Protein AF-A0A934Q6A9-F1 (afdb_monomer_lite)

Organism: NCBI:txid2796471

pLDDT: mean 79.75, std 22.01, range [25.64, 98.19]

Radius of gyration: 25.79 Å; chains: 1; bounding box: 84×80×48 Å

Structure (mmCIF, N/CA/C/O backbone):
data_AF-A0A934Q6A9-F1
#
_entry.id   AF-A0A934Q6A9-F1
#
loop_
_atom_site.group_PDB
_atom_site.id
_atom_site.type_symbol
_atom_site.label_atom_id
_atom_site.label_alt_id
_atom_site.label_comp_id
_atom_site.label_asym_id
_atom_site.label_entity_id
_atom_site.label_seq_id
_atom_site.pdbx_PDB_ins_code
_atom_site.Cartn_x
_atom_site.Cartn_y
_atom_site.Cartn_z
_atom_site.occupancy
_atom_site.B_iso_or_equiv
_atom_site.auth_seq_id
_atom_site.auth_comp_id
_atom_site.auth_asym_id
_atom_site.auth_atom_id
_atom_site.pdbx_PDB_model_num
ATOM 1 N N . MET A 1 1 ? -37.161 26.170 24.184 1.00 37.59 1 MET A N 1
ATOM 2 C CA . MET A 1 1 ? -36.569 24.822 24.301 1.00 37.59 1 MET A CA 1
ATOM 3 C C . MET A 1 1 ? -36.567 24.241 22.907 1.00 37.59 1 MET A C 1
ATOM 5 O O . MET A 1 1 ? -37.641 23.958 22.398 1.00 37.59 1 MET A O 1
ATOM 9 N N . SER A 1 2 ? -35.406 24.200 22.257 1.00 25.64 2 SER A N 1
ATOM 10 C CA . SER A 1 2 ? -35.278 23.612 20.924 1.00 25.64 2 SER A CA 1
ATOM 11 C C . SER A 1 2 ? -34.986 22.130 21.094 1.00 25.64 2 SER A C 1
ATOM 13 O O . SER A 1 2 ? -33.969 21.764 21.678 1.00 25.64 2 SER A O 1
ATOM 15 N N . THR A 1 3 ? -35.918 21.301 20.639 1.00 29.59 3 THR A N 1
ATOM 16 C CA . THR A 1 3 ? -35.733 19.861 20.491 1.00 29.59 3 THR A CA 1
ATOM 17 C C . THR A 1 3 ? -34.856 19.647 19.265 1.00 29.59 3 THR A C 1
ATOM 19 O O . THR A 1 3 ? -35.227 20.055 18.168 1.00 29.59 3 THR A O 1
ATOM 22 N N . VAL A 1 4 ? -33.673 19.071 19.462 1.00 27.00 4 VAL A N 1
ATOM 23 C CA . VAL A 1 4 ? -32.839 18.567 18.370 1.00 27.00 4 VAL A CA 1
ATOM 24 C C . VAL A 1 4 ? -33.341 17.159 18.075 1.00 27.00 4 VAL A C 1
ATOM 26 O O . VAL A 1 4 ? -33.170 16.263 18.898 1.00 27.00 4 VAL A O 1
ATOM 29 N N . GLU A 1 5 ? -34.031 16.986 16.950 1.00 29.81 5 GLU A N 1
ATOM 30 C CA . GLU A 1 5 ? -34.322 15.655 16.421 1.00 29.81 5 GLU A CA 1
ATOM 31 C C . GLU A 1 5 ? -33.008 15.038 15.916 1.00 29.81 5 GLU A C 1
ATOM 33 O O . GLU A 1 5 ? -32.283 15.697 15.163 1.00 29.81 5 GLU A O 1
ATOM 38 N N . PRO A 1 6 ? -32.655 13.810 16.334 1.00 39.94 6 PRO A N 1
ATOM 39 C CA . PRO A 1 6 ? -31.531 13.099 15.748 1.00 39.94 6 PRO A CA 1
ATOM 40 C C . PRO A 1 6 ? -31.883 12.805 14.289 1.00 39.94 6 PRO A C 1
ATOM 42 O O . PRO A 1 6 ? -32.792 12.028 14.003 1.00 39.94 6 PRO A O 1
ATOM 45 N N . LEU A 1 7 ? -31.182 13.458 13.362 1.00 40.94 7 LEU A N 1
ATOM 46 C CA . LEU A 1 7 ? -31.158 13.023 11.971 1.00 40.94 7 LEU A CA 1
ATOM 47 C C . LEU A 1 7 ? -30.711 11.559 11.982 1.00 40.94 7 LEU A C 1
ATOM 49 O O . LEU A 1 7 ? -29.704 11.242 12.615 1.00 40.94 7 LEU A O 1
ATOM 53 N N . GLY A 1 8 ? -31.493 10.677 11.362 1.00 42.59 8 GLY A N 1
ATOM 54 C CA . GLY A 1 8 ? -31.176 9.258 11.246 1.00 42.59 8 GLY A CA 1
ATOM 55 C C . GLY A 1 8 ? -29.847 9.072 10.521 1.00 42.59 8 GLY A C 1
ATOM 56 O O . GLY A 1 8 ? -29.811 9.015 9.299 1.00 42.59 8 GLY A O 1
ATOM 57 N N . LEU A 1 9 ? -28.758 9.004 11.285 1.00 56.41 9 LEU A N 1
ATOM 58 C CA . LEU A 1 9 ? -27.412 8.641 10.845 1.00 56.41 9 LEU A CA 1
ATOM 59 C C . LEU A 1 9 ? -27.278 7.108 10.789 1.00 56.41 9 LEU A C 1
ATOM 61 O O . LEU A 1 9 ? -26.295 6.553 11.271 1.00 56.41 9 LEU A O 1
ATOM 65 N N . ASP A 1 10 ? -28.293 6.418 10.261 1.00 57.25 10 ASP A N 1
ATOM 66 C CA . ASP A 1 10 ? -28.188 4.984 9.951 1.00 57.25 10 ASP A CA 1
ATOM 67 C C . ASP A 1 10 ? -27.348 4.754 8.678 1.00 57.25 10 ASP A C 1
ATOM 69 O O . ASP A 1 10 ? -26.895 3.642 8.416 1.00 57.25 10 ASP A O 1
ATOM 73 N N . GLU A 1 11 ? -27.089 5.813 7.906 1.00 62.66 11 GLU A N 1
ATOM 74 C CA . GLU A 1 11 ? -26.143 5.813 6.793 1.00 62.66 11 GLU A CA 1
ATOM 75 C C . GLU A 1 11 ? -24.771 6.252 7.327 1.00 62.66 11 GLU A C 1
ATOM 77 O O . GLU A 1 11 ? -24.629 7.344 7.881 1.00 62.66 11 GLU A O 1
ATOM 82 N N . GLY A 1 12 ? -23.775 5.366 7.239 1.00 71.75 12 GLY A N 1
ATOM 83 C CA . GLY A 1 12 ? -22.444 5.564 7.818 1.00 71.75 12 GLY A CA 1
ATOM 84 C C . GLY A 1 12 ? -21.830 6.930 7.488 1.00 71.75 12 GLY A C 1
ATOM 85 O O . GLY A 1 12 ? -21.940 7.436 6.372 1.00 71.75 12 GLY A O 1
ATOM 86 N N . LEU A 1 13 ? -21.163 7.538 8.472 1.00 78.88 13 LEU A N 1
ATOM 87 C CA . LEU A 1 13 ? -20.485 8.817 8.287 1.00 78.88 13 LEU A CA 1
ATOM 88 C C . LEU A 1 13 ? -19.328 8.633 7.294 1.00 78.88 13 LEU A C 1
ATOM 90 O O . LEU A 1 13 ? -18.415 7.859 7.559 1.00 78.88 13 LEU A O 1
ATOM 94 N N . THR A 1 14 ? -19.348 9.375 6.185 1.00 86.25 14 THR A N 1
ATOM 95 C CA . THR A 1 14 ? -18.201 9.505 5.274 1.00 86.25 14 THR A CA 1
ATOM 96 C C . THR A 1 14 ? -17.681 10.936 5.333 1.00 86.25 14 THR A C 1
ATOM 98 O O . THR A 1 14 ? -18.411 11.881 5.031 1.00 86.25 14 THR A O 1
ATOM 101 N N . VAL A 1 15 ? -16.423 11.111 5.735 1.00 86.12 15 VAL A N 1
ATOM 102 C CA . VAL A 1 15 ? -15.729 12.404 5.774 1.00 86.12 15 VAL A CA 1
ATOM 103 C C . VAL A 1 15 ? -14.447 12.290 4.966 1.00 86.12 15 VAL A C 1
ATOM 105 O O . VAL A 1 15 ? -13.576 11.501 5.316 1.00 86.12 15 VAL A O 1
ATOM 108 N N . SER A 1 16 ? -14.311 13.120 3.934 1.00 85.38 16 SER A N 1
ATOM 109 C CA . SER A 1 16 ? -13.088 13.238 3.137 1.00 85.38 16 SER A CA 1
ATOM 110 C C . SER A 1 16 ? -12.556 14.664 3.212 1.00 85.38 16 SER A C 1
ATOM 112 O O . SER A 1 16 ? -13.280 15.622 2.939 1.00 85.38 16 SER A O 1
ATOM 114 N N . VAL A 1 17 ? -11.287 14.809 3.583 1.00 85.44 17 VAL A N 1
ATOM 115 C CA . VAL A 1 17 ? -10.569 16.084 3.652 1.00 85.44 17 VAL A CA 1
ATOM 116 C C . VAL A 1 17 ? -9.294 15.955 2.832 1.00 85.44 17 VAL A C 1
ATOM 118 O O . VAL A 1 17 ? -8.461 15.097 3.105 1.00 85.44 17 VAL A O 1
ATOM 121 N N . HIS A 1 18 ? -9.131 16.828 1.841 1.00 83.25 18 HIS A N 1
ATOM 122 C CA . HIS A 1 18 ? -7.926 16.906 1.021 1.00 83.25 18 HIS A CA 1
ATOM 123 C C . HIS A 1 18 ? -7.208 18.219 1.324 1.00 83.25 18 HIS A C 1
ATOM 125 O O . HIS A 1 18 ? -7.813 19.292 1.259 1.00 83.25 18 HIS A O 1
ATOM 131 N N . THR A 1 19 ? -5.929 18.136 1.661 1.00 79.00 19 THR A N 1
ATOM 132 C CA . THR A 1 19 ? -5.036 19.278 1.863 1.00 79.00 19 THR A CA 1
ATOM 133 C C . THR A 1 19 ? -3.842 19.165 0.917 1.00 79.00 19 THR A C 1
ATOM 135 O O . THR A 1 19 ? -3.647 18.146 0.256 1.00 79.00 19 THR A O 1
ATOM 138 N N . GLU A 1 20 ? -3.030 20.220 0.829 1.00 76.88 20 GLU A N 1
ATOM 139 C CA . GLU A 1 20 ? -1.763 20.161 0.082 1.00 76.88 20 GLU A CA 1
ATOM 140 C C . GLU A 1 20 ? -0.769 19.163 0.700 1.00 76.88 20 GLU A C 1
ATOM 142 O O . GLU A 1 20 ? 0.102 18.651 -0.001 1.00 76.88 20 GLU A O 1
ATOM 147 N N . ASP A 1 21 ? -0.928 18.879 1.995 1.00 75.25 21 ASP A N 1
ATOM 148 C CA . ASP A 1 21 ? -0.045 18.019 2.783 1.00 75.25 21 ASP A CA 1
ATOM 149 C C . ASP A 1 21 ? -0.523 16.556 2.829 1.00 75.25 21 ASP A C 1
ATOM 151 O O . ASP A 1 21 ? 0.218 15.681 3.267 1.00 75.25 21 ASP A O 1
ATOM 155 N N . GLY A 1 22 ? -1.748 16.266 2.376 1.00 83.00 22 GLY A N 1
ATOM 156 C CA . GLY A 1 22 ? -2.249 14.899 2.287 1.00 83.00 22 GLY A CA 1
ATOM 157 C C . GLY A 1 22 ? -3.766 14.767 2.208 1.00 83.00 22 GLY A C 1
ATOM 158 O O . GLY A 1 22 ? -4.505 15.742 2.087 1.00 83.00 22 GLY A O 1
ATOM 159 N N . ALA A 1 23 ? -4.248 13.528 2.266 1.00 88.62 23 ALA A N 1
ATOM 160 C CA . ALA A 1 23 ? -5.676 13.215 2.243 1.00 88.62 23 ALA A CA 1
ATOM 161 C C . ALA A 1 23 ? -6.092 12.402 3.475 1.00 88.62 23 ALA A C 1
ATOM 163 O O . ALA A 1 23 ? -5.433 11.435 3.842 1.00 88.62 23 ALA A O 1
ATOM 164 N N . VAL A 1 24 ? -7.206 12.772 4.097 1.00 91.62 24 VAL A N 1
ATOM 165 C CA . VAL A 1 24 ? -7.827 12.042 5.207 1.00 91.62 24 VAL A CA 1
ATOM 166 C C . VAL A 1 24 ? -9.207 11.588 4.752 1.00 91.62 24 VAL A C 1
ATOM 168 O O . VAL A 1 24 ? -10.023 12.423 4.366 1.00 91.62 24 VAL A O 1
ATOM 171 N N . GLN A 1 25 ? -9.492 10.291 4.825 1.00 92.12 25 GLN A N 1
ATOM 172 C CA . GLN A 1 25 ? -10.831 9.742 4.598 1.00 92.12 25 GLN A CA 1
ATOM 173 C C . GLN A 1 25 ? -11.229 8.875 5.781 1.00 92.12 25 GLN A C 1
ATOM 175 O O . GLN A 1 25 ? -10.507 7.961 6.170 1.00 92.12 25 GLN A O 1
ATOM 180 N N . LEU A 1 26 ? -12.400 9.151 6.332 1.00 93.25 26 LEU A N 1
ATOM 181 C CA . LEU A 1 26 ? -12.981 8.434 7.454 1.00 93.25 26 LEU A CA 1
ATOM 182 C C . LEU A 1 26 ? -14.344 7.915 7.008 1.00 93.25 26 LEU A C 1
ATOM 184 O O . LEU A 1 26 ? -15.163 8.695 6.523 1.00 93.25 26 LEU A O 1
ATOM 188 N N . GLU A 1 27 ? -14.580 6.619 7.156 1.00 92.75 27 GLU A N 1
ATOM 189 C CA . GLU A 1 27 ? -15.801 5.959 6.695 1.00 92.75 27 GLU A CA 1
ATOM 190 C C . GLU A 1 27 ? -16.325 5.013 7.783 1.00 92.75 27 GLU A C 1
ATOM 192 O O . GLU A 1 27 ? -15.618 4.113 8.220 1.00 92.75 27 GLU A O 1
ATOM 197 N N . GLY A 1 28 ? -17.559 5.219 8.245 1.00 91.56 28 GLY A N 1
ATOM 198 C CA . GLY A 1 28 ? -18.228 4.351 9.220 1.00 91.56 28 GLY A CA 1
ATOM 199 C C . GLY A 1 28 ? -18.888 5.105 10.374 1.00 91.56 28 GLY A C 1
ATOM 200 O O . GLY A 1 28 ? -18.788 6.323 10.499 1.00 91.56 28 GLY A O 1
ATOM 201 N N . ALA A 1 29 ? -19.603 4.384 11.239 1.00 91.19 29 ALA A N 1
ATOM 202 C CA . ALA A 1 29 ? -20.262 4.990 12.396 1.00 91.19 29 ALA A CA 1
ATOM 203 C C . ALA A 1 29 ? -19.226 5.586 13.375 1.00 91.19 29 ALA A C 1
ATOM 205 O O . ALA A 1 29 ? -18.226 4.925 13.670 1.00 91.19 29 ALA A O 1
ATOM 206 N N . PRO A 1 30 ? -19.445 6.797 13.923 1.00 91.31 30 PRO A N 1
ATOM 207 C CA . PRO A 1 30 ? -18.519 7.395 14.881 1.00 91.31 30 PRO A CA 1
ATOM 208 C C . PRO A 1 30 ? -18.256 6.499 16.097 1.00 91.31 30 PRO A C 1
ATOM 210 O O . PRO A 1 30 ? -19.185 5.958 16.696 1.00 91.31 30 PRO A O 1
ATOM 213 N N . GLY A 1 31 ? -16.989 6.379 16.500 1.00 93.06 31 GLY A N 1
ATOM 214 C CA . GLY A 1 31 ? -16.587 5.546 17.632 1.00 93.06 31 GLY A CA 1
ATOM 215 C C . GLY A 1 31 ? -15.130 5.754 18.062 1.00 93.06 31 GLY A C 1
ATOM 216 O O . GLY A 1 31 ? -14.457 6.644 17.539 1.00 93.06 31 GLY A O 1
ATOM 217 N N . PRO A 1 32 ? -14.623 4.937 19.008 1.00 94.75 32 PRO A N 1
ATOM 218 C CA . PRO A 1 32 ? -13.250 5.037 19.518 1.00 94.75 32 PRO A CA 1
ATOM 219 C C . PRO A 1 32 ? -12.158 4.956 18.438 1.00 94.75 32 PRO A C 1
ATOM 221 O O . PRO A 1 32 ? -11.110 5.583 18.590 1.00 94.75 32 PRO A O 1
ATOM 224 N N . TRP A 1 33 ? -12.432 4.254 17.333 1.00 95.25 33 TRP A N 1
ATOM 225 C CA . TRP A 1 33 ? -11.531 4.106 16.185 1.00 95.25 33 TRP A CA 1
ATOM 226 C C . TRP A 1 33 ? -11.109 5.448 15.567 1.00 95.25 33 TRP A C 1
ATOM 228 O O . TRP A 1 33 ? -10.002 5.563 15.046 1.00 95.25 33 TRP A O 1
ATOM 238 N N . LEU A 1 34 ? -11.940 6.495 15.675 1.00 95.69 34 LEU A N 1
ATOM 239 C CA . LEU A 1 34 ? -11.609 7.837 15.182 1.00 95.69 34 LEU A CA 1
ATOM 240 C C . LEU A 1 34 ? -10.405 8.433 15.922 1.00 95.69 34 LEU A C 1
ATOM 242 O O . LEU A 1 34 ? -9.492 8.965 15.294 1.00 95.69 34 LEU A O 1
ATOM 246 N N . ALA A 1 35 ? -10.388 8.324 17.254 1.00 95.56 35 ALA A N 1
ATOM 247 C CA . ALA A 1 35 ? -9.288 8.832 18.072 1.00 95.56 35 ALA A CA 1
ATOM 248 C C . ALA A 1 35 ? -8.002 8.026 17.838 1.00 95.56 35 ALA A C 1
ATOM 250 O O . ALA A 1 35 ? -6.926 8.606 17.748 1.00 95.56 35 ALA A O 1
ATOM 251 N N . GLN A 1 36 ? -8.130 6.709 17.670 1.00 96.25 36 GLN A N 1
ATOM 252 C CA . GLN A 1 36 ? -7.009 5.810 17.378 1.00 96.25 36 GLN A CA 1
ATOM 253 C C . GLN A 1 36 ? -6.399 6.088 15.998 1.00 96.25 36 GLN A C 1
ATOM 255 O O . GLN A 1 36 ? -5.183 6.167 15.859 1.00 96.25 36 GLN A O 1
ATOM 260 N N . SER A 1 37 ? -7.234 6.321 14.983 1.00 96.38 37 SER A N 1
ATOM 261 C CA . SER A 1 37 ? -6.774 6.686 13.636 1.00 96.38 37 SER A CA 1
ATOM 262 C C . SER A 1 37 ? -6.035 8.025 13.636 1.00 96.38 37 SER A C 1
ATOM 264 O O . SER A 1 37 ? -4.992 8.160 12.998 1.00 96.38 37 SER A O 1
ATOM 266 N N . ALA A 1 38 ? -6.546 9.008 14.385 1.00 95.62 38 ALA A N 1
ATOM 267 C CA . ALA A 1 38 ? -5.876 10.293 14.563 1.00 95.62 38 ALA A CA 1
ATOM 268 C C . ALA A 1 38 ? -4.527 10.140 15.287 1.00 95.62 38 ALA A C 1
ATOM 270 O O . ALA A 1 38 ? -3.540 10.744 14.873 1.00 95.62 38 ALA A O 1
ATOM 271 N N . GLU A 1 39 ? -4.462 9.295 16.320 1.00 96.62 39 GLU A N 1
ATOM 272 C CA . GLU A 1 39 ? -3.220 8.990 17.035 1.00 96.62 39 GLU A CA 1
ATOM 273 C C . GLU A 1 39 ? -2.171 8.348 16.117 1.00 96.62 39 GLU A C 1
ATOM 275 O O . GLU A 1 39 ? -1.019 8.778 16.138 1.00 96.62 39 GLU A O 1
ATOM 280 N N . VAL A 1 40 ? -2.566 7.400 15.258 1.00 97.69 40 VAL A N 1
ATOM 281 C CA . VAL A 1 40 ? -1.679 6.797 14.246 1.00 97.69 40 VAL A CA 1
ATOM 282 C C . VAL A 1 40 ? -1.156 7.849 13.271 1.00 97.69 40 VAL A C 1
ATOM 284 O O . VAL A 1 40 ? 0.055 7.952 13.069 1.00 97.69 40 VAL A O 1
ATOM 287 N N . TRP A 1 41 ? -2.051 8.650 12.686 1.00 96.25 41 TRP A N 1
ATOM 288 C CA . TRP A 1 41 ? -1.685 9.700 11.732 1.00 96.25 41 TRP A CA 1
ATOM 289 C C . TRP A 1 41 ? -0.672 10.683 12.327 1.00 96.25 41 TRP A C 1
ATOM 291 O O . TRP A 1 41 ? 0.392 10.914 11.752 1.00 96.25 41 TRP A O 1
ATOM 301 N N . GLU A 1 42 ? -0.970 11.235 13.505 1.00 95.88 42 GLU A N 1
ATOM 302 C CA . GLU A 1 42 ? -0.085 12.188 14.176 1.00 95.88 42 GLU A CA 1
ATOM 303 C C . GLU A 1 42 ? 1.208 11.538 14.676 1.00 95.88 42 GLU A C 1
ATOM 305 O O . GLU A 1 42 ? 2.274 12.153 14.629 1.00 95.88 42 GLU A O 1
ATOM 310 N N . GLY A 1 43 ? 1.122 10.312 15.191 1.00 97.00 43 GLY A N 1
ATOM 311 C CA . GLY A 1 43 ? 2.245 9.573 15.750 1.00 97.00 43 GLY A CA 1
ATOM 312 C C . GLY A 1 43 ? 3.304 9.257 14.700 1.00 97.00 43 GLY A C 1
ATOM 313 O O . GLY A 1 43 ? 4.488 9.526 14.923 1.00 97.00 43 GLY A O 1
ATOM 314 N N . VAL A 1 44 ? 2.876 8.761 13.537 1.00 97.69 44 VAL A N 1
ATOM 315 C CA . VAL A 1 44 ? 3.770 8.488 12.406 1.00 97.69 44 VAL A CA 1
ATOM 316 C C . VAL A 1 44 ? 4.218 9.786 11.735 1.00 97.69 44 VAL A C 1
ATOM 318 O O . VAL A 1 44 ? 5.413 9.958 11.495 1.00 97.69 44 VAL A O 1
ATOM 321 N N . GLY A 1 45 ? 3.307 10.746 11.533 1.00 96.88 45 GLY A N 1
ATOM 322 C CA . GLY A 1 45 ? 3.587 12.037 10.889 1.00 96.88 45 GLY A CA 1
ATOM 323 C C . GLY A 1 45 ? 4.656 12.899 11.574 1.00 96.88 45 GLY A C 1
ATOM 324 O O . GLY A 1 45 ? 5.219 13.802 10.959 1.00 96.88 45 GLY A O 1
ATOM 325 N N . ARG A 1 46 ? 4.985 12.627 12.844 1.00 97.00 46 ARG A N 1
ATOM 326 C CA . ARG A 1 46 ? 6.090 13.291 13.565 1.00 97.00 46 ARG A CA 1
ATOM 327 C C . ARG A 1 46 ? 7.481 12.818 13.141 1.00 97.00 46 ARG A C 1
ATOM 329 O O . ARG A 1 46 ? 8.454 13.510 13.434 1.00 97.00 46 ARG A O 1
ATOM 336 N N . GLN A 1 47 ? 7.580 11.642 12.530 1.00 97.44 47 GLN A N 1
ATOM 337 C CA . GLN A 1 47 ? 8.850 10.980 12.215 1.00 97.44 47 GLN A CA 1
ATOM 338 C C . GLN A 1 47 ? 8.998 10.729 10.715 1.00 97.44 47 GLN A C 1
ATOM 340 O O . GLN A 1 47 ? 10.092 10.871 10.174 1.00 97.44 47 GLN A O 1
ATOM 345 N N . ILE A 1 48 ? 7.891 10.407 10.049 1.00 96.75 48 ILE A N 1
ATOM 346 C CA . ILE A 1 48 ? 7.840 10.002 8.650 1.00 96.75 48 ILE A CA 1
ATOM 347 C C . ILE A 1 48 ? 6.862 10.910 7.914 1.00 96.75 48 ILE A C 1
ATOM 349 O O . ILE A 1 48 ? 5.800 11.251 8.429 1.00 96.75 48 ILE A O 1
ATOM 353 N N . GLU A 1 49 ? 7.210 11.292 6.688 1.00 95.38 49 GLU A N 1
ATOM 354 C CA . GLU A 1 49 ? 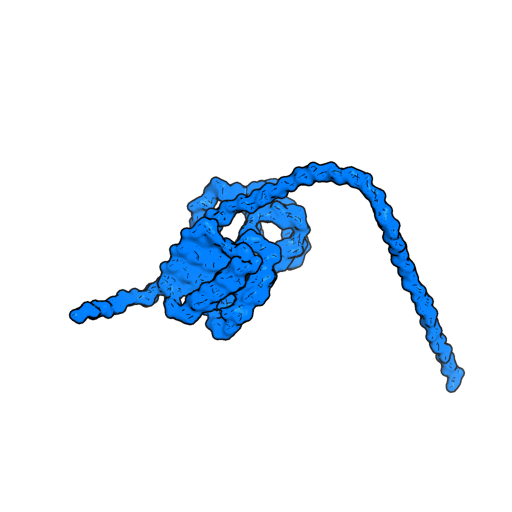6.302 12.031 5.815 1.00 95.38 49 GLU A CA 1
ATOM 355 C C . GLU A 1 49 ? 5.141 11.124 5.382 1.00 95.38 49 GLU A C 1
ATOM 357 O O . GLU A 1 49 ? 5.322 10.152 4.638 1.00 95.38 49 GLU A O 1
ATOM 362 N N . VAL A 1 50 ? 3.940 11.443 5.866 1.00 95.12 50 VAL A N 1
ATOM 363 C CA . VAL A 1 50 ? 2.704 10.737 5.527 1.00 95.12 50 VAL A CA 1
ATOM 364 C C . VAL A 1 50 ? 1.891 11.590 4.558 1.00 95.12 50 VAL A C 1
ATOM 366 O O . VAL A 1 50 ? 1.693 12.778 4.775 1.00 95.12 50 VAL A O 1
ATOM 369 N N . SER A 1 51 ? 1.416 10.963 3.487 1.00 94.12 51 SER A N 1
ATOM 370 C CA . SER A 1 51 ? 0.642 11.588 2.408 1.00 94.12 51 SER A CA 1
ATOM 371 C C . SER A 1 51 ? -0.869 11.359 2.517 1.00 94.12 51 SER A C 1
ATOM 373 O O . SER A 1 51 ? -1.647 12.022 1.832 1.00 94.12 51 SER A O 1
ATOM 375 N N . GLY A 1 52 ? -1.324 10.429 3.359 1.00 94.25 52 GLY A N 1
ATOM 376 C CA . GLY A 1 52 ? -2.750 10.264 3.634 1.00 94.25 52 GLY A CA 1
ATOM 377 C C . GLY A 1 52 ? -3.095 9.133 4.599 1.00 94.25 52 GLY A C 1
ATOM 378 O O . GLY A 1 52 ? -2.260 8.277 4.884 1.00 94.25 52 GLY A O 1
ATOM 379 N N . ILE A 1 53 ? -4.307 9.165 5.143 1.00 95.25 53 ILE A N 1
ATOM 380 C CA . ILE A 1 53 ? -4.871 8.091 5.961 1.00 95.25 53 ILE A CA 1
ATOM 381 C C . ILE A 1 53 ? -6.313 7.836 5.551 1.00 95.25 53 ILE A C 1
ATOM 383 O O . ILE A 1 53 ? -7.129 8.758 5.483 1.00 95.25 53 ILE A O 1
ATOM 387 N N . ARG A 1 54 ? -6.628 6.567 5.313 1.00 93.88 54 ARG A N 1
ATOM 388 C CA . ARG A 1 54 ? -7.993 6.061 5.235 1.00 93.88 54 ARG A CA 1
ATOM 389 C C . ARG A 1 54 ? -8.282 5.285 6.506 1.00 93.88 54 ARG A C 1
ATOM 391 O O . ARG A 1 54 ? -7.491 4.428 6.881 1.00 93.88 54 ARG A O 1
ATOM 398 N N . ALA A 1 55 ? -9.409 5.539 7.151 1.00 95.00 55 ALA A N 1
ATOM 399 C CA . ALA A 1 55 ? -9.808 4.751 8.303 1.00 95.00 55 ALA A CA 1
ATOM 400 C C . ALA A 1 55 ? -11.293 4.388 8.293 1.00 95.00 55 ALA A C 1
ATOM 402 O O . ALA A 1 55 ? -12.153 5.185 7.921 1.00 95.00 55 ALA A O 1
ATOM 403 N N . THR A 1 56 ? -11.553 3.168 8.741 1.00 94.75 56 THR A N 1
ATOM 404 C CA . THR A 1 56 ? -12.856 2.561 9.017 1.00 94.75 56 THR A CA 1
ATOM 405 C C . THR A 1 56 ? -12.808 1.933 10.412 1.00 94.75 56 THR A C 1
ATOM 407 O O . THR A 1 56 ? -11.712 1.804 10.968 1.00 94.75 56 THR A O 1
ATOM 410 N N . PRO A 1 57 ? -13.933 1.500 11.004 1.00 95.25 57 PRO A N 1
ATOM 411 C CA . PRO A 1 57 ? -13.896 0.778 12.273 1.00 95.25 57 PRO A CA 1
ATOM 412 C C . PRO A 1 57 ? -13.005 -0.480 12.257 1.00 95.25 57 PRO A C 1
ATOM 414 O O . PRO A 1 57 ? -12.521 -0.890 13.309 1.00 95.25 57 PRO A O 1
ATOM 417 N N . GLU A 1 58 ? -12.763 -1.083 11.088 1.00 94.81 58 GLU A N 1
ATOM 418 C CA . GLU A 1 58 ? -12.018 -2.336 10.927 1.00 94.81 58 GLU A CA 1
ATOM 419 C C . GLU A 1 58 ? -10.593 -2.167 10.367 1.00 94.81 58 GLU A C 1
ATOM 421 O O . GLU A 1 58 ? -9.797 -3.111 10.424 1.00 94.81 58 GLU A O 1
ATOM 426 N N . LEU A 1 59 ? -10.253 -1.007 9.798 1.00 94.88 59 LEU A N 1
ATOM 427 C CA . LEU A 1 59 ? -9.003 -0.788 9.061 1.00 94.88 59 LEU A CA 1
ATOM 428 C C . LEU A 1 59 ? -8.515 0.656 9.197 1.00 94.88 59 LEU A C 1
ATOM 430 O O . LEU A 1 59 ? -9.269 1.580 8.916 1.00 94.88 59 LEU A O 1
ATOM 434 N N . ALA A 1 60 ? -7.236 0.833 9.514 1.00 95.50 60 ALA A N 1
ATOM 435 C CA . ALA A 1 60 ? -6.471 2.047 9.263 1.00 95.50 60 ALA A CA 1
ATOM 436 C C . ALA A 1 60 ? -5.453 1.769 8.149 1.00 95.50 60 ALA A C 1
ATOM 438 O O . ALA A 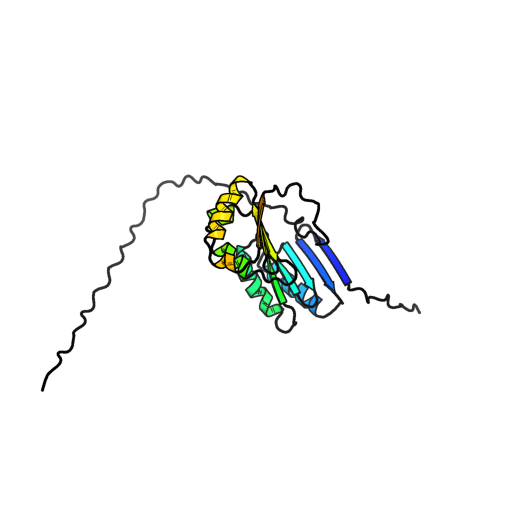1 60 ? -4.517 0.994 8.336 1.00 95.50 60 ALA A O 1
ATOM 439 N N . GLU A 1 61 ? -5.628 2.400 6.993 1.00 95.31 61 GLU A N 1
ATOM 440 C CA . GLU A 1 61 ? -4.642 2.417 5.919 1.00 95.31 61 GLU A CA 1
ATOM 441 C C . GLU A 1 61 ? -3.878 3.743 5.952 1.00 95.31 61 GLU A C 1
ATOM 443 O O . GLU A 1 61 ? -4.435 4.811 5.698 1.00 95.31 61 GLU A O 1
ATOM 448 N N . LEU A 1 62 ? -2.590 3.674 6.268 1.00 96.06 62 LEU A N 1
ATOM 449 C CA . LEU A 1 62 ? -1.684 4.810 6.319 1.00 96.06 62 LEU A CA 1
ATOM 450 C C . LEU A 1 62 ? -0.842 4.863 5.044 1.00 96.06 62 LEU A C 1
ATOM 452 O O . LEU A 1 62 ? -0.224 3.872 4.679 1.00 96.06 62 LEU A O 1
ATOM 456 N N . ARG A 1 63 ? -0.742 6.018 4.389 1.00 95.12 63 ARG A N 1
ATOM 457 C CA . ARG A 1 63 ? 0.030 6.170 3.153 1.00 95.12 63 ARG A CA 1
ATOM 458 C C . ARG A 1 63 ? 1.283 7.000 3.369 1.00 95.12 63 ARG A C 1
ATOM 460 O O . ARG A 1 63 ? 1.202 8.221 3.496 1.00 95.12 63 ARG A O 1
ATOM 467 N N . VAL A 1 64 ? 2.452 6.380 3.321 1.00 96.00 64 VAL A N 1
ATOM 468 C CA . VAL A 1 64 ? 3.740 7.084 3.416 1.00 96.00 64 VAL A CA 1
ATOM 469 C C . VAL A 1 64 ? 4.187 7.643 2.064 1.00 96.00 64 VAL A C 1
ATOM 471 O O . VAL A 1 64 ? 3.804 7.144 1.004 1.00 96.00 64 VAL A O 1
ATOM 474 N N . ALA A 1 65 ? 4.995 8.703 2.083 1.00 92.06 65 ALA A N 1
ATOM 475 C CA . ALA A 1 65 ? 5.511 9.312 0.856 1.00 92.06 65 ALA A CA 1
ATOM 476 C C . ALA A 1 65 ? 6.530 8.417 0.122 1.00 92.06 65 ALA A C 1
ATOM 478 O O . ALA A 1 65 ? 6.577 8.420 -1.109 1.00 92.06 65 ALA A O 1
ATOM 479 N N . ASP A 1 66 ? 7.320 7.641 0.870 1.00 91.81 66 ASP A N 1
ATOM 480 C CA . ASP A 1 66 ? 8.404 6.799 0.354 1.00 91.81 66 ASP A CA 1
ATOM 481 C C . ASP A 1 66 ? 8.249 5.356 0.854 1.00 91.81 66 ASP A C 1
ATOM 483 O O . ASP A 1 66 ? 8.009 5.131 2.042 1.00 91.81 66 ASP A O 1
ATOM 487 N N . GLU A 1 67 ? 8.413 4.385 -0.049 1.00 91.62 67 GLU A N 1
ATOM 488 C CA . GLU A 1 67 ? 8.358 2.949 0.262 1.00 91.62 67 GLU A CA 1
ATOM 489 C C . GLU A 1 67 ? 9.395 2.561 1.327 1.00 91.62 67 GLU A C 1
ATOM 491 O O . GLU A 1 67 ? 9.135 1.698 2.163 1.00 91.62 67 GLU A O 1
ATOM 496 N N . LEU A 1 68 ? 10.544 3.246 1.364 1.00 93.06 68 LEU A N 1
ATOM 497 C CA . LEU A 1 68 ? 11.602 2.982 2.341 1.00 93.06 68 LEU A CA 1
ATOM 498 C C . LEU A 1 68 ? 11.151 3.184 3.796 1.00 93.06 68 LEU A C 1
ATOM 500 O O . LEU A 1 68 ? 11.748 2.603 4.700 1.00 93.06 68 LEU A O 1
ATOM 504 N N . HIS A 1 69 ? 10.103 3.978 4.030 1.00 96.06 69 HIS A N 1
ATOM 505 C CA . HIS A 1 69 ? 9.580 4.246 5.369 1.00 96.06 69 HIS A CA 1
ATOM 506 C C . HIS A 1 69 ? 8.430 3.317 5.779 1.00 96.06 69 HIS A C 1
ATOM 508 O O . HIS A 1 69 ? 7.934 3.439 6.896 1.00 96.06 69 HIS A O 1
ATOM 514 N N . VAL A 1 70 ? 7.986 2.388 4.924 1.00 94.56 70 VAL A N 1
ATOM 515 C CA . VAL A 1 70 ? 6.834 1.519 5.226 1.00 94.56 70 VAL A CA 1
ATOM 516 C C . VAL A 1 70 ? 7.076 0.664 6.474 1.00 94.56 70 VAL A C 1
ATOM 518 O O . VAL A 1 70 ? 6.206 0.595 7.342 1.00 94.56 70 VAL A O 1
ATOM 521 N N . SER A 1 71 ? 8.258 0.048 6.599 1.00 94.69 71 SER A N 1
ATOM 522 C CA . SER A 1 71 ? 8.593 -0.789 7.763 1.00 94.69 71 SER A CA 1
ATOM 523 C C . SER A 1 71 ? 8.611 0.030 9.054 1.00 94.69 71 SER A C 1
ATOM 525 O O . SER A 1 71 ? 7.972 -0.345 10.030 1.00 94.69 71 SER A O 1
ATOM 527 N N . GLU A 1 72 ? 9.281 1.185 9.045 1.00 96.88 72 GLU A N 1
ATOM 528 C CA . GLU A 1 72 ? 9.373 2.070 10.213 1.00 96.88 72 GLU A CA 1
ATOM 529 C C . GLU A 1 72 ? 7.995 2.633 10.602 1.00 96.88 72 GLU A C 1
ATOM 531 O O . GLU A 1 72 ? 7.631 2.643 11.776 1.00 96.88 72 GLU A O 1
ATOM 536 N N . ALA A 1 73 ? 7.175 3.030 9.623 1.00 97.25 73 ALA A N 1
ATOM 537 C CA . ALA A 1 73 ? 5.808 3.486 9.862 1.00 97.25 73 ALA A CA 1
ATOM 538 C C . ALA A 1 73 ? 4.933 2.384 10.472 1.00 97.25 73 ALA A C 1
ATOM 540 O O . ALA A 1 73 ? 4.145 2.668 11.373 1.00 97.25 73 ALA A O 1
ATOM 541 N N . THR A 1 74 ? 5.097 1.138 10.019 1.00 96.75 74 THR A N 1
ATOM 542 C CA . THR A 1 74 ? 4.400 -0.028 10.582 1.00 96.75 74 THR A CA 1
ATOM 543 C C . THR A 1 74 ? 4.799 -0.243 12.042 1.00 96.75 74 THR A C 1
ATOM 545 O O . THR A 1 74 ? 3.928 -0.311 12.905 1.00 96.75 74 THR A O 1
ATOM 548 N N . GLU A 1 75 ? 6.102 -0.248 12.343 1.00 97.44 75 GLU A N 1
ATOM 549 C CA . GLU A 1 75 ? 6.626 -0.411 13.707 1.00 97.44 75 GLU A CA 1
ATOM 550 C C . GLU A 1 75 ? 6.141 0.686 14.672 1.00 97.44 75 GLU A C 1
ATOM 552 O O . GLU A 1 75 ? 5.897 0.416 15.850 1.00 97.44 75 GLU A O 1
ATOM 557 N N . ILE A 1 76 ? 5.973 1.921 14.183 1.00 97.88 76 ILE A N 1
ATOM 558 C CA . ILE A 1 76 ? 5.438 3.040 14.972 1.00 97.88 76 ILE A CA 1
ATOM 559 C C . ILE A 1 76 ? 3.923 2.902 15.181 1.00 97.88 76 ILE A C 1
ATOM 561 O O . ILE A 1 76 ? 3.435 3.153 16.284 1.00 97.88 76 ILE A O 1
ATOM 565 N N . ALA A 1 77 ? 3.175 2.542 14.136 1.00 97.38 77 ALA A N 1
ATOM 566 C CA . ALA A 1 77 ? 1.714 2.549 14.145 1.00 97.38 77 ALA A CA 1
ATOM 567 C C . ALA A 1 77 ? 1.092 1.324 14.832 1.00 97.38 77 ALA A C 1
ATOM 569 O O . ALA A 1 77 ? 0.078 1.466 15.517 1.00 97.38 77 ALA A O 1
ATOM 570 N N . GLU A 1 78 ? 1.675 0.129 14.686 1.00 96.50 78 GLU A N 1
ATOM 571 C CA . GLU A 1 78 ? 1.111 -1.112 15.240 1.00 96.50 78 GLU A CA 1
ATOM 572 C C . GLU A 1 78 ? 0.810 -1.031 16.750 1.00 96.50 78 GLU A C 1
ATOM 574 O O . GLU A 1 78 ? -0.309 -1.369 17.153 1.00 96.50 78 GLU A O 1
ATOM 579 N N . PRO A 1 79 ? 1.726 -0.541 17.614 1.00 97.44 79 PRO A N 1
ATOM 580 C CA . PRO A 1 79 ? 1.453 -0.430 19.045 1.00 97.44 79 PRO A CA 1
ATOM 581 C C . PRO A 1 79 ? 0.281 0.502 19.379 1.00 97.44 79 PRO A C 1
ATOM 583 O O . PRO A 1 79 ? -0.406 0.265 20.372 1.00 97.44 79 PRO A O 1
ATOM 586 N N . MET A 1 80 ? 0.036 1.533 18.561 1.00 97.06 80 MET A N 1
ATOM 587 C CA . MET A 1 80 ? -1.037 2.519 18.769 1.00 97.06 80 MET A CA 1
ATOM 588 C C . MET A 1 80 ? -2.425 1.920 18.508 1.00 97.06 80 MET A C 1
ATOM 590 O O . MET A 1 80 ? -3.412 2.336 19.108 1.00 97.06 80 MET A O 1
ATOM 594 N N . LEU A 1 81 ? -2.501 0.900 17.649 1.00 96.12 81 LEU A N 1
ATOM 595 C CA . LEU A 1 81 ? -3.739 0.177 17.350 1.00 96.12 81 LEU A CA 1
ATOM 596 C C . LEU A 1 81 ? -3.932 -1.069 18.220 1.00 96.12 81 LEU A C 1
ATOM 598 O O . LEU A 1 81 ? -4.954 -1.752 18.104 1.00 96.12 81 LEU A O 1
ATOM 602 N N . SER A 1 82 ? -2.996 -1.373 19.120 1.00 94.88 82 SER A N 1
ATOM 603 C CA . SER A 1 82 ? -3.094 -2.537 19.996 1.00 94.88 82 SER A CA 1
ATOM 604 C C . SER A 1 82 ? -4.360 -2.479 20.860 1.00 94.88 82 SER A C 1
ATOM 606 O O . SER A 1 82 ? -4.591 -1.534 21.612 1.00 94.88 82 SER A O 1
ATOM 608 N N . GLY A 1 83 ? -5.215 -3.498 20.736 1.00 93.38 83 GLY A N 1
ATOM 609 C CA . GLY A 1 83 ? -6.491 -3.581 21.456 1.00 93.38 83 GLY A CA 1
ATOM 610 C C . GLY A 1 83 ? -7.660 -2.805 20.831 1.00 93.38 83 GLY A C 1
ATOM 611 O O . GLY A 1 83 ? -8.758 -2.861 21.379 1.00 93.38 83 GLY A O 1
ATOM 612 N N . SER A 1 84 ? -7.465 -2.128 19.693 1.00 93.38 84 SER A N 1
ATOM 613 C CA . SER A 1 84 ? -8.547 -1.447 18.956 1.00 93.38 84 SER A CA 1
ATOM 614 C C . SER A 1 84 ? -9.472 -2.406 18.198 1.00 93.38 84 SER A C 1
ATOM 616 O O . SER A 1 84 ? -10.643 -2.102 17.997 1.00 93.38 84 SER A O 1
ATOM 618 N N . GLY A 1 85 ? -8.947 -3.561 17.772 1.00 93.44 85 GLY A N 1
ATOM 619 C CA . GLY A 1 85 ? -9.610 -4.445 16.809 1.00 93.44 85 GLY A CA 1
ATOM 620 C C . GLY A 1 85 ? -9.468 -3.995 15.348 1.00 93.44 85 GLY A C 1
ATOM 621 O O . GLY A 1 85 ? -9.847 -4.752 14.457 1.00 93.44 85 GLY A O 1
ATOM 622 N N . MET A 1 86 ? -8.888 -2.817 15.093 1.00 95.12 86 MET A N 1
ATOM 623 C CA . MET A 1 86 ? -8.559 -2.347 13.749 1.00 95.12 86 MET A CA 1
ATOM 624 C C . MET A 1 86 ? -7.341 -3.090 13.203 1.00 95.12 86 MET A C 1
ATOM 626 O O . MET A 1 86 ? -6.392 -3.394 13.930 1.00 95.12 86 MET A O 1
ATOM 630 N N . ARG A 1 87 ? -7.341 -3.330 11.894 1.00 94.75 87 AR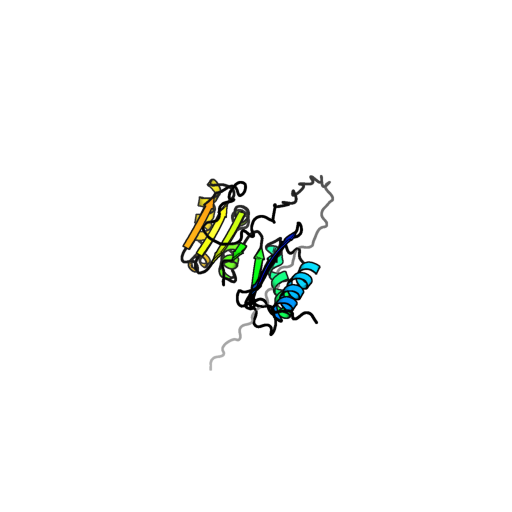G A N 1
ATOM 631 C CA . ARG A 1 87 ? -6.152 -3.754 11.150 1.00 94.75 87 ARG A CA 1
ATOM 632 C C . ARG A 1 87 ? -5.363 -2.534 10.690 1.00 94.75 87 ARG A C 1
ATOM 634 O O . ARG A 1 87 ? -5.948 -1.490 10.421 1.00 94.75 87 ARG A O 1
ATOM 641 N N . LEU A 1 88 ? -4.051 -2.689 10.560 1.00 95.19 88 LEU A N 1
ATOM 642 C CA . LEU A 1 88 ? -3.175 -1.693 9.955 1.00 95.19 88 LEU A CA 1
ATOM 643 C C . LEU A 1 88 ? -2.781 -2.146 8.548 1.00 95.19 88 LEU A C 1
ATOM 645 O O . LEU A 1 88 ? -2.385 -3.294 8.360 1.00 95.19 88 LEU A O 1
ATOM 649 N N . ALA A 1 89 ? -2.830 -1.231 7.587 1.00 94.81 89 ALA A N 1
ATOM 650 C CA . ALA A 1 89 ? -2.156 -1.362 6.302 1.00 94.81 89 ALA A CA 1
ATOM 651 C C . ALA A 1 89 ? -1.309 -0.106 6.063 1.00 94.81 89 ALA A C 1
ATOM 653 O O . ALA A 1 89 ? -1.741 0.996 6.391 1.00 94.81 89 ALA A O 1
ATOM 654 N N . VAL A 1 90 ? -0.104 -0.250 5.507 1.00 96.00 90 VAL A N 1
ATOM 655 C CA . VAL A 1 90 ? 0.780 0.896 5.228 1.00 96.00 90 VAL A CA 1
ATOM 656 C C . VAL A 1 90 ? 1.141 0.946 3.745 1.00 96.00 90 VAL A C 1
ATOM 658 O O . VAL A 1 90 ? 2.004 0.198 3.295 1.00 96.00 90 VAL A O 1
ATOM 661 N N . SER A 1 91 ? 0.462 1.776 2.959 1.00 95.50 91 SER A N 1
ATOM 662 C CA . SER A 1 91 ? 0.704 1.938 1.518 1.00 95.50 91 SER A CA 1
ATOM 663 C C . SER A 1 91 ? 1.730 3.039 1.229 1.00 95.50 91 SER A C 1
ATOM 665 O O . SER A 1 91 ? 2.125 3.800 2.114 1.00 95.50 91 SER A O 1
ATOM 667 N N . SER A 1 92 ? 2.185 3.141 -0.020 1.00 95.25 92 SER A N 1
ATOM 668 C CA . SER A 1 92 ? 3.111 4.184 -0.467 1.00 95.25 92 SER A CA 1
ATOM 669 C C . SER A 1 92 ? 2.744 4.736 -1.850 1.00 95.25 92 SER A C 1
ATOM 671 O O . SER A 1 92 ? 1.730 4.379 -2.457 1.00 95.25 92 SER A O 1
ATOM 673 N N . GLY A 1 93 ? 3.572 5.638 -2.385 1.00 89.38 93 GLY A N 1
ATOM 674 C CA . GLY A 1 93 ? 3.492 6.029 -3.794 1.00 89.38 93 GLY A CA 1
ATOM 675 C C . GLY A 1 93 ? 3.774 4.879 -4.773 1.00 89.38 93 GLY A C 1
ATOM 676 O O . GLY A 1 93 ? 3.231 4.884 -5.879 1.00 89.38 93 GLY A O 1
ATOM 677 N N . LEU A 1 94 ? 4.589 3.899 -4.370 1.00 93.69 94 LEU A N 1
ATOM 678 C CA . LEU A 1 94 ? 4.961 2.753 -5.195 1.00 93.69 94 LEU A CA 1
ATOM 679 C C . LEU A 1 94 ? 3.932 1.626 -5.120 1.00 93.69 94 LEU A C 1
ATOM 681 O O . LEU A 1 94 ? 3.708 0.977 -6.137 1.00 93.69 94 LEU A O 1
ATOM 685 N N . LEU A 1 95 ? 3.309 1.390 -3.964 1.00 95.25 95 LEU A N 1
ATOM 686 C CA . LEU A 1 95 ? 2.395 0.269 -3.756 1.00 95.25 95 LEU A CA 1
ATOM 687 C C . LEU A 1 95 ? 1.129 0.703 -3.006 1.00 95.25 95 LEU A C 1
ATOM 689 O O . LEU A 1 95 ? 1.193 1.202 -1.886 1.00 95.25 95 LEU A O 1
ATOM 693 N N . GLN A 1 96 ? -0.023 0.474 -3.631 1.00 92.81 96 GLN A N 1
ATOM 694 C CA . GLN A 1 96 ? -1.362 0.738 -3.097 1.00 92.81 96 GLN A CA 1
ATOM 695 C C . GLN A 1 96 ? -2.147 -0.565 -2.936 1.00 92.81 96 GLN A C 1
ATOM 697 O O . GLN A 1 96 ? -1.840 -1.559 -3.603 1.00 92.81 96 GLN A O 1
ATOM 702 N N . PHE A 1 97 ? -3.185 -0.550 -2.099 1.00 91.06 97 PHE A N 1
ATOM 703 C CA . PHE A 1 97 ? -3.976 -1.741 -1.797 1.00 91.06 97 PHE A CA 1
ATOM 704 C C . PHE A 1 97 ? -5.421 -1.625 -2.260 1.00 91.06 97 PHE A C 1
ATOM 706 O O . PHE A 1 97 ? -6.035 -0.559 -2.249 1.00 91.06 97 PHE A O 1
ATOM 713 N N . GLY A 1 98 ? -5.958 -2.756 -2.700 1.00 87.12 98 GLY A N 1
ATOM 714 C CA . GLY A 1 98 ? -7.387 -2.985 -2.759 1.00 87.12 98 GLY A CA 1
ATOM 715 C C . GLY A 1 98 ? -7.954 -3.194 -1.361 1.00 87.12 98 GLY A C 1
ATOM 716 O O . GLY A 1 98 ? -7.231 -3.462 -0.400 1.00 87.12 98 GLY A O 1
ATOM 717 N N . GLU A 1 99 ? -9.273 -3.093 -1.258 1.00 81.81 99 GLU A N 1
ATOM 718 C CA . GLU A 1 99 ? -9.974 -3.322 -0.002 1.00 81.81 99 GLU A CA 1
ATOM 719 C C . GLU A 1 99 ? -9.625 -4.695 0.591 1.00 81.81 99 GLU A C 1
ATOM 721 O O . GLU A 1 99 ? -9.644 -5.717 -0.092 1.00 81.81 99 GLU A O 1
ATOM 726 N N . GLY A 1 100 ? -9.268 -4.706 1.876 1.00 81.94 100 GLY A N 1
ATOM 727 C CA . GLY A 1 100 ? -8.962 -5.927 2.618 1.00 81.94 100 GLY A CA 1
ATOM 728 C C . GLY A 1 100 ? -7.554 -6.500 2.425 1.00 81.94 100 GLY A C 1
ATOM 729 O O . GLY A 1 100 ? -7.185 -7.356 3.232 1.00 81.94 100 GLY A O 1
ATOM 730 N N . ALA A 1 101 ? -6.767 -6.019 1.456 1.00 88.25 101 ALA A N 1
ATOM 731 C CA . ALA A 1 101 ? -5.391 -6.463 1.228 1.00 88.25 101 ALA A CA 1
ATOM 732 C C . ALA A 1 101 ? -4.386 -5.759 2.163 1.00 88.25 101 ALA A C 1
ATOM 734 O O . ALA A 1 101 ? -4.500 -4.565 2.429 1.00 88.25 101 ALA A O 1
ATOM 735 N N . ASP A 1 102 ? -3.375 -6.494 2.641 1.00 84.69 102 ASP A N 1
ATOM 736 C CA . ASP A 1 102 ? -2.269 -5.959 3.461 1.00 84.69 102 ASP A CA 1
ATOM 737 C C . ASP A 1 102 ? -1.000 -5.641 2.643 1.00 84.69 102 ASP A C 1
ATOM 739 O O . ASP A 1 102 ? -0.085 -4.950 3.110 1.00 84.69 102 ASP A O 1
ATOM 743 N N . GLY A 1 103 ? -0.943 -6.150 1.408 1.00 90.00 103 GLY A N 1
ATOM 744 C CA . GLY A 1 103 ? 0.166 -5.964 0.487 1.00 90.00 103 GLY A CA 1
ATOM 745 C C . GLY A 1 103 ? 1.421 -6.775 0.768 1.00 90.00 103 GLY A C 1
ATOM 746 O O . GLY A 1 103 ? 2.420 -6.520 0.101 1.00 90.00 103 GLY A O 1
ATOM 747 N N . ALA A 1 104 ? 1.429 -7.697 1.736 1.00 91.62 104 ALA A N 1
ATOM 748 C CA . ALA A 1 104 ? 2.647 -8.410 2.135 1.00 91.62 104 ALA A CA 1
ATOM 749 C C . ALA A 1 104 ? 3.290 -9.142 0.944 1.00 91.62 104 ALA A C 1
ATOM 751 O O . ALA A 1 104 ? 4.427 -8.853 0.582 1.00 91.62 104 ALA A O 1
ATOM 752 N N . ALA A 1 105 ? 2.509 -9.962 0.235 1.00 94.19 105 ALA A N 1
ATOM 753 C CA . ALA A 1 105 ? 2.976 -10.678 -0.955 1.00 94.19 105 ALA A CA 1
ATOM 754 C C . ALA A 1 105 ? 3.441 -9.741 -2.085 1.00 94.19 105 ALA A C 1
ATOM 756 O O . ALA A 1 105 ? 4.361 -10.065 -2.834 1.00 94.19 105 ALA A O 1
ATOM 757 N N . ALA A 1 106 ? 2.814 -8.568 -2.223 1.00 95.75 106 ALA A N 1
ATOM 758 C CA . ALA A 1 106 ? 3.192 -7.600 -3.249 1.00 95.75 106 ALA A CA 1
ATOM 759 C C . ALA A 1 106 ? 4.519 -6.915 -2.910 1.00 95.75 106 ALA A C 1
ATOM 761 O O . ALA A 1 106 ? 5.330 -6.695 -3.807 1.00 95.75 106 ALA A O 1
ATOM 762 N N . ARG A 1 107 ? 4.769 -6.630 -1.627 1.00 95.19 107 ARG A N 1
ATOM 763 C CA . ARG A 1 107 ? 6.070 -6.133 -1.168 1.00 95.19 107 ARG A CA 1
ATOM 764 C C . ARG A 1 107 ? 7.158 -7.178 -1.335 1.00 95.19 107 ARG A C 1
ATOM 766 O O . ARG A 1 107 ? 8.211 -6.828 -1.847 1.00 95.19 107 ARG A O 1
ATOM 773 N N . ASP A 1 108 ? 6.892 -8.436 -0.987 1.00 95.56 108 ASP A N 1
ATOM 774 C CA . ASP A 1 108 ? 7.852 -9.528 -1.186 1.00 95.56 108 ASP A CA 1
ATOM 775 C C . ASP A 1 108 ? 8.232 -9.660 -2.667 1.00 95.56 108 ASP A C 1
ATOM 777 O O . ASP A 1 108 ? 9.413 -9.680 -3.011 1.00 95.56 108 ASP A O 1
ATOM 781 N N . LEU A 1 109 ? 7.238 -9.643 -3.562 1.00 97.31 109 LEU A N 1
ATOM 782 C CA . LEU A 1 109 ? 7.476 -9.654 -5.004 1.00 97.31 109 LEU A CA 1
ATOM 783 C C . LEU A 1 109 ? 8.318 -8.453 -5.463 1.00 97.31 109 LEU A C 1
ATOM 785 O O . LEU A 1 109 ? 9.275 -8.634 -6.212 1.00 97.31 109 LEU A O 1
ATOM 789 N N . LEU A 1 110 ? 7.973 -7.233 -5.033 1.00 96.19 110 LEU A N 1
ATOM 790 C CA . LEU A 1 110 ? 8.705 -6.021 -5.414 1.00 96.19 110 LEU A CA 1
ATOM 791 C C . LEU A 1 110 ? 10.129 -5.990 -4.840 1.00 96.19 110 LEU A C 1
ATOM 793 O O . LEU A 1 110 ? 11.033 -5.514 -5.518 1.00 96.19 110 LEU A O 1
ATOM 797 N N . ALA A 1 111 ? 10.340 -6.515 -3.633 1.00 95.44 111 ALA A N 1
ATOM 798 C CA . ALA A 1 111 ? 11.646 -6.594 -2.984 1.00 95.44 111 ALA A CA 1
ATOM 799 C C . ALA A 1 111 ? 12.571 -7.646 -3.621 1.00 95.44 111 ALA A C 1
ATOM 801 O O . ALA A 1 111 ? 13.791 -7.517 -3.528 1.00 95.44 111 ALA A O 1
ATOM 802 N N . SER A 1 112 ? 12.009 -8.669 -4.274 1.00 97.50 112 SER A N 1
ATOM 803 C CA . SER A 1 112 ? 12.776 -9.672 -5.026 1.00 97.50 112 SER A CA 1
ATOM 804 C C . SER A 1 112 ? 13.200 -9.200 -6.423 1.00 97.50 112 SER A C 1
ATOM 806 O O . SER A 1 112 ? 14.056 -9.831 -7.049 1.00 97.50 112 SER A O 1
ATOM 808 N N . LEU A 1 113 ? 12.633 -8.100 -6.932 1.00 97.12 113 LEU A N 1
ATOM 809 C CA . LEU A 1 113 ? 13.089 -7.475 -8.174 1.00 97.12 113 LEU A CA 1
ATOM 810 C C . LEU A 1 113 ? 14.403 -6.720 -7.947 1.00 97.12 113 LEU A C 1
ATOM 812 O O . LEU A 1 113 ? 14.651 -6.156 -6.885 1.00 97.12 113 LEU A O 1
ATOM 816 N N . ASP A 1 114 ? 15.245 -6.668 -8.975 1.00 97.19 114 ASP A N 1
ATOM 817 C CA . ASP A 1 114 ? 16.449 -5.844 -8.944 1.00 97.19 114 ASP A CA 1
ATOM 818 C C . ASP A 1 114 ? 16.121 -4.340 -9.005 1.00 97.19 114 ASP A C 1
ATOM 820 O O . ASP A 1 114 ? 15.102 -3.930 -9.571 1.00 97.19 114 ASP A O 1
ATOM 824 N N . ASP A 1 115 ? 17.025 -3.509 -8.477 1.00 95.38 115 ASP A N 1
ATOM 825 C CA . ASP A 1 115 ? 16.861 -2.050 -8.413 1.00 95.38 115 ASP A CA 1
ATOM 826 C C . ASP A 1 115 ? 16.568 -1.412 -9.785 1.00 95.38 115 ASP A C 1
ATOM 828 O O . ASP A 1 115 ? 15.774 -0.470 -9.869 1.00 95.38 115 ASP A O 1
ATOM 832 N N . ASP A 1 116 ? 17.172 -1.914 -10.874 1.00 96.69 116 ASP A N 1
ATOM 833 C CA . ASP A 1 116 ? 16.943 -1.379 -12.223 1.00 96.69 116 ASP A CA 1
ATOM 834 C C . ASP A 1 116 ? 15.517 -1.686 -12.704 1.00 96.69 116 ASP A C 1
ATOM 836 O O . ASP A 1 116 ? 14.922 -0.890 -13.437 1.00 96.69 116 ASP A O 1
ATOM 840 N N . THR A 1 117 ? 14.957 -2.831 -12.311 1.00 97.19 117 THR A N 1
ATOM 841 C CA . THR A 1 117 ? 13.574 -3.207 -12.609 1.00 97.19 117 THR A CA 1
ATOM 842 C C . THR A 1 117 ? 12.585 -2.433 -11.742 1.00 97.19 117 THR A C 1
ATOM 844 O O . THR A 1 117 ? 11.630 -1.874 -12.288 1.00 97.19 117 THR A O 1
ATOM 847 N N . VAL A 1 118 ? 12.834 -2.302 -10.435 1.00 96.12 118 VAL A N 1
ATOM 848 C CA . VAL A 1 118 ? 11.998 -1.488 -9.531 1.00 96.12 118 VAL A CA 1
ATOM 849 C C . VAL A 1 118 ? 11.967 -0.027 -9.985 1.00 96.12 118 VAL A C 1
ATOM 851 O O . VAL A 1 118 ? 10.901 0.582 -10.022 1.00 96.12 118 VAL A O 1
ATOM 854 N N . ALA A 1 119 ? 13.092 0.530 -10.445 1.00 94.50 119 ALA A N 1
ATOM 855 C CA . ALA A 1 119 ? 13.162 1.908 -10.939 1.00 94.50 119 ALA A CA 1
ATOM 856 C C . ALA A 1 119 ? 12.285 2.190 -12.178 1.00 94.50 119 ALA A C 1
ATOM 858 O O . ALA A 1 119 ? 11.985 3.354 -12.467 1.00 94.50 119 ALA A O 1
ATOM 859 N N . ARG A 1 120 ? 11.879 1.151 -12.922 1.00 95.94 120 ARG A N 1
ATOM 860 C CA . ARG A 1 120 ? 10.947 1.252 -14.063 1.00 95.94 120 ARG A CA 1
ATOM 861 C C . ARG A 1 120 ? 9.480 1.189 -13.634 1.00 95.94 120 ARG A C 1
ATOM 863 O O . ARG A 1 120 ? 8.603 1.609 -14.396 1.00 95.94 120 ARG A O 1
ATOM 870 N N . VAL A 1 121 ? 9.203 0.675 -12.436 1.00 95.75 121 VAL A N 1
ATOM 871 C CA . VAL A 1 121 ? 7.860 0.646 -11.858 1.00 95.75 121 VAL A CA 1
ATOM 872 C C . VAL A 1 121 ? 7.496 2.055 -11.406 1.00 95.75 121 VAL A C 1
ATOM 874 O O . VAL A 1 121 ? 8.195 2.693 -10.623 1.00 95.75 121 VAL A O 1
ATOM 877 N N . GLN A 1 122 ? 6.392 2.570 -11.936 1.00 94.31 122 GLN A N 1
ATOM 878 C CA . GLN A 1 122 ? 5.872 3.875 -11.551 1.00 94.31 122 GLN A CA 1
ATOM 879 C C . GLN A 1 122 ? 4.967 3.769 -10.324 1.00 94.31 122 GLN A C 1
ATOM 881 O O . GLN A 1 122 ? 5.051 4.605 -9.429 1.00 94.31 122 GLN A O 1
ATOM 886 N N . SER A 1 123 ? 4.078 2.781 -10.325 1.00 94.25 123 SER A N 1
ATOM 887 C CA . SER A 1 123 ? 3.165 2.481 -9.228 1.00 94.25 123 SER A CA 1
ATOM 888 C C . SER A 1 123 ? 2.658 1.053 -9.378 1.00 94.25 123 SER A C 1
ATOM 890 O O . SER A 1 123 ? 2.632 0.506 -10.482 1.00 94.25 123 SER A O 1
ATOM 892 N N . SER A 1 124 ? 2.193 0.480 -8.284 1.00 95.69 124 SER A N 1
ATOM 893 C CA . SER A 1 124 ? 1.609 -0.848 -8.221 1.00 95.69 124 SER A CA 1
ATOM 894 C C . SER A 1 124 ? 0.351 -0.806 -7.369 1.00 95.69 124 SER A C 1
ATOM 896 O O . SER A 1 124 ? 0.245 -0.014 -6.435 1.00 95.69 124 SER A O 1
ATOM 898 N N . TRP A 1 125 ? -0.602 -1.662 -7.698 1.00 95.44 125 TRP A N 1
ATOM 899 C CA . TRP A 1 125 ? -1.815 -1.872 -6.924 1.00 95.44 125 TRP A CA 1
ATOM 900 C C . TRP A 1 125 ? -1.972 -3.366 -6.669 1.00 95.44 125 TRP A C 1
ATOM 902 O O . TRP A 1 125 ? -1.829 -4.151 -7.606 1.00 95.44 125 TRP A O 1
ATOM 912 N N . ALA A 1 126 ? -2.239 -3.759 -5.428 1.00 95.00 126 ALA A N 1
ATOM 913 C CA . ALA A 1 126 ? -2.414 -5.154 -5.043 1.00 95.00 126 ALA A CA 1
ATOM 914 C C . ALA A 1 126 ? -3.768 -5.368 -4.362 1.00 95.00 126 ALA A C 1
ATOM 916 O O . ALA A 1 126 ? -4.086 -4.697 -3.384 1.00 95.00 126 ALA A O 1
ATOM 917 N N . GLY A 1 127 ? -4.543 -6.319 -4.870 1.00 93.12 127 GLY A N 1
ATOM 918 C CA . GLY A 1 127 ? -5.809 -6.774 -4.300 1.00 93.12 127 GLY A CA 1
ATOM 919 C C . GLY A 1 127 ? -5.790 -8.279 -4.036 1.00 93.12 127 GLY A C 1
ATOM 920 O O . GLY A 1 127 ? -4.734 -8.911 -4.026 1.00 93.12 127 GLY A O 1
ATOM 921 N N . GLU A 1 128 ? -6.967 -8.868 -3.838 1.00 91.38 128 GLU A N 1
ATOM 922 C CA . GLU A 1 128 ? -7.112 -10.309 -3.609 1.00 91.38 128 GLU A CA 1
ATOM 923 C C . GLU A 1 128 ? -6.657 -11.112 -4.841 1.00 91.38 128 GLU A C 1
ATOM 925 O O . GLU A 1 128 ? -7.307 -11.084 -5.882 1.00 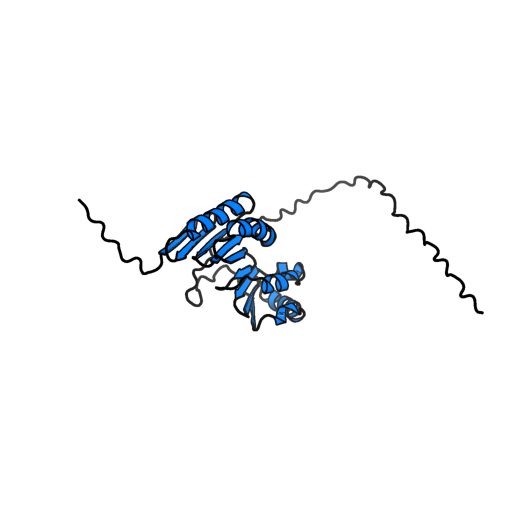91.38 128 GLU A O 1
ATOM 930 N N . GLY A 1 129 ? -5.500 -11.776 -4.742 1.00 93.00 129 GLY A N 1
ATOM 931 C CA . GLY A 1 129 ? -4.928 -12.604 -5.814 1.00 93.00 129 GLY A CA 1
ATOM 932 C C . GLY A 1 129 ? -4.452 -11.832 -7.052 1.00 93.00 129 GLY A C 1
ATOM 933 O O . GLY A 1 129 ? -3.988 -12.439 -8.016 1.00 93.00 129 GLY A O 1
ATOM 934 N N . VAL A 1 130 ? -4.525 -10.499 -7.056 1.00 95.56 130 VAL A N 1
ATOM 935 C CA . VAL A 1 130 ? -4.205 -9.672 -8.227 1.00 95.56 130 VAL A CA 1
ATOM 936 C C . VAL A 1 130 ? -3.156 -8.629 -7.880 1.00 95.56 130 VAL A C 1
ATOM 938 O O . VAL A 1 130 ? -3.285 -7.916 -6.887 1.00 95.56 130 VAL A O 1
ATOM 941 N N . ILE A 1 131 ? -2.160 -8.471 -8.750 1.00 97.00 131 ILE A N 1
ATOM 942 C CA . ILE A 1 131 ? -1.260 -7.316 -8.735 1.00 97.00 131 ILE A CA 1
ATOM 943 C C . ILE A 1 131 ? -1.233 -6.642 -10.106 1.00 97.00 131 ILE A C 1
ATOM 945 O O . ILE A 1 131 ? -1.088 -7.278 -11.149 1.00 97.00 131 ILE A O 1
ATOM 949 N N . HIS A 1 132 ? -1.372 -5.322 -10.106 1.00 97.19 132 HIS A N 1
ATOM 950 C CA . HIS A 1 132 ? -1.237 -4.470 -11.276 1.00 97.19 132 HIS A CA 1
ATOM 951 C C . HIS A 1 132 ? 0.022 -3.624 -11.136 1.00 97.19 132 HIS A C 1
ATOM 953 O O . HIS A 1 132 ? 0.126 -2.837 -10.202 1.00 97.19 132 HIS A O 1
ATOM 959 N N . ILE A 1 133 ? 0.951 -3.742 -12.081 1.00 96.69 133 ILE A N 1
ATOM 960 C CA . ILE A 1 133 ? 2.191 -2.961 -12.121 1.00 96.69 133 ILE A CA 1
ATOM 961 C C . ILE A 1 133 ? 2.101 -1.980 -13.289 1.00 96.69 133 ILE A C 1
ATOM 963 O O . ILE A 1 133 ? 1.875 -2.364 -14.442 1.00 96.69 133 ILE A O 1
ATOM 967 N N . ARG A 1 134 ? 2.271 -0.691 -12.992 1.00 96.12 134 ARG A N 1
ATOM 968 C CA . ARG A 1 134 ? 2.252 0.394 -13.973 1.00 96.12 134 ARG A CA 1
ATOM 969 C C . ARG A 1 134 ? 3.665 0.881 -14.269 1.00 96.12 134 ARG A C 1
ATOM 971 O O . ARG A 1 134 ? 4.460 1.093 -13.356 1.00 96.12 134 ARG A O 1
ATOM 978 N N . THR A 1 135 ? 3.951 1.121 -15.545 1.00 95.62 135 THR A N 1
ATOM 979 C CA . THR A 1 135 ? 5.244 1.613 -16.038 1.00 95.62 135 THR A CA 1
ATOM 980 C C . THR A 1 135 ? 5.086 2.937 -16.778 1.00 95.62 135 THR A C 1
ATOM 982 O O . THR A 1 135 ? 4.045 3.214 -17.386 1.00 95.62 135 THR A O 1
ATOM 985 N N . GLY A 1 136 ? 6.147 3.748 -16.759 1.00 92.75 136 GLY A N 1
ATOM 986 C CA . GLY A 1 136 ? 6.170 5.031 -17.466 1.00 92.75 136 GLY A CA 1
ATOM 987 C C . GLY A 1 136 ? 6.328 4.888 -18.984 1.00 92.75 136 GLY A C 1
ATOM 988 O O . GLY A 1 136 ? 5.800 5.710 -19.734 1.00 92.75 136 GLY A O 1
ATOM 989 N N . ALA A 1 137 ? 7.024 3.844 -19.451 1.00 93.88 137 ALA A N 1
ATOM 990 C CA . ALA A 1 137 ? 7.219 3.570 -20.870 1.00 93.88 137 ALA A CA 1
ATOM 991 C C . ALA A 1 137 ? 6.744 2.165 -21.257 1.00 93.88 137 ALA A C 1
ATOM 993 O O . ALA A 1 137 ? 6.881 1.193 -20.513 1.00 93.88 137 ALA A O 1
ATOM 994 N N . ARG A 1 138 ? 6.212 2.047 -22.478 1.00 95.69 138 ARG A N 1
ATOM 995 C CA . ARG A 1 138 ? 5.773 0.766 -23.050 1.00 95.69 138 ARG A CA 1
ATOM 996 C C . ARG A 1 138 ? 6.925 -0.225 -23.217 1.00 95.69 138 ARG A C 1
ATOM 998 O O . ARG A 1 138 ? 6.720 -1.422 -23.037 1.00 95.69 138 ARG A O 1
ATOM 1005 N N . ASP A 1 139 ? 8.118 0.274 -23.525 1.00 96.69 139 ASP A N 1
ATOM 1006 C CA . ASP A 1 139 ? 9.310 -0.556 -23.720 1.00 96.69 139 ASP A CA 1
ATOM 1007 C C . ASP A 1 139 ? 9.787 -1.222 -22.415 1.00 96.69 139 ASP A C 1
ATOM 1009 O O . ASP A 1 139 ? 10.482 -2.236 -22.469 1.00 96.69 139 ASP A O 1
ATOM 1013 N N . ASP A 1 140 ? 9.343 -0.729 -21.251 1.00 96.69 140 ASP A N 1
ATOM 1014 C CA . ASP A 1 140 ? 9.658 -1.313 -19.941 1.00 96.69 140 ASP A CA 1
ATOM 1015 C C . ASP A 1 140 ? 8.810 -2.553 -19.610 1.00 96.69 140 ASP A C 1
ATOM 1017 O O . ASP A 1 140 ? 9.198 -3.350 -18.754 1.00 96.69 140 ASP A O 1
ATOM 1021 N N . LEU A 1 141 ? 7.678 -2.763 -20.299 1.00 97.25 141 LEU A N 1
ATOM 1022 C CA . LEU A 1 141 ? 6.745 -3.850 -19.981 1.00 97.25 141 LEU A CA 1
ATOM 1023 C C . LEU A 1 141 ? 7.384 -5.231 -20.127 1.00 97.25 141 LEU A C 1
ATOM 1025 O O . LEU A 1 141 ? 7.215 -6.081 -19.261 1.00 97.25 141 LEU A O 1
ATOM 1029 N N . LEU A 1 142 ? 8.113 -5.472 -21.221 1.00 97.69 142 LEU A N 1
ATOM 1030 C CA . LEU A 1 142 ? 8.696 -6.787 -21.491 1.00 97.69 142 LEU A CA 1
ATOM 1031 C C . LEU A 1 142 ? 9.845 -7.138 -20.524 1.00 97.69 142 LEU A C 1
ATOM 1033 O O . LEU A 1 142 ? 9.858 -8.270 -20.039 1.00 97.69 142 LEU A O 1
ATOM 1037 N N . PRO A 1 143 ? 10.795 -6.229 -20.219 1.00 97.56 143 PRO A N 1
ATOM 1038 C CA . PRO A 1 143 ? 11.772 -6.446 -19.154 1.00 97.56 143 PRO A CA 1
ATOM 1039 C C . PRO A 1 143 ? 11.131 -6.786 -17.805 1.00 97.56 143 PRO A C 1
ATOM 1041 O O . PRO A 1 143 ? 11.515 -7.782 -17.199 1.00 97.56 143 PRO A O 1
ATOM 1044 N N . ILE A 1 144 ? 10.120 -6.019 -17.378 1.00 97.94 144 ILE A N 1
ATOM 1045 C CA . ILE A 1 144 ? 9.420 -6.262 -16.108 1.00 97.94 144 ILE A CA 1
ATOM 1046 C C . ILE A 1 144 ? 8.694 -7.609 -16.135 1.00 97.94 144 ILE A C 1
ATOM 1048 O O . ILE A 1 144 ? 8.832 -8.387 -15.199 1.00 97.94 144 ILE A O 1
ATOM 1052 N N . ALA A 1 145 ? 7.982 -7.929 -17.220 1.00 98.12 145 ALA A N 1
ATOM 1053 C CA . ALA A 1 145 ? 7.277 -9.203 -17.362 1.00 98.12 145 ALA A CA 1
ATOM 1054 C C . ALA A 1 145 ? 8.208 -10.410 -17.208 1.00 98.12 145 ALA A C 1
ATOM 1056 O O . ALA A 1 145 ? 7.835 -11.400 -16.585 1.00 98.12 145 ALA A O 1
ATOM 1057 N N . ARG A 1 146 ? 9.416 -10.334 -17.782 1.00 98.19 146 ARG A N 1
ATOM 1058 C CA . ARG A 1 146 ? 10.416 -11.400 -17.660 1.00 98.19 146 ARG A CA 1
ATOM 1059 C C . ARG A 1 146 ? 10.930 -11.522 -16.236 1.00 98.19 146 ARG A C 1
ATOM 1061 O O . ARG A 1 146 ? 10.905 -12.623 -15.708 1.00 98.19 146 ARG A O 1
ATOM 1068 N N . ALA A 1 147 ? 11.334 -10.406 -15.629 1.00 98.06 147 ALA A N 1
ATOM 1069 C CA . ALA A 1 147 ? 11.834 -10.399 -14.259 1.00 98.06 147 ALA A CA 1
ATOM 1070 C C . ALA A 1 147 ? 10.788 -10.971 -13.291 1.00 98.06 147 ALA A C 1
ATOM 1072 O O . ALA A 1 147 ? 11.077 -11.912 -12.565 1.00 98.06 147 ALA A O 1
ATOM 1073 N N . VAL A 1 148 ? 9.543 -10.490 -13.361 1.00 97.88 148 VAL A N 1
ATOM 1074 C CA . VAL A 1 148 ? 8.437 -10.985 -12.528 1.00 97.88 148 VAL A CA 1
ATOM 1075 C C . VAL A 1 148 ? 8.144 -12.465 -12.794 1.00 97.88 148 VAL A C 1
ATOM 1077 O O . VAL A 1 148 ? 7.950 -13.223 -11.854 1.00 97.88 148 VAL A O 1
ATOM 1080 N N . GLY A 1 149 ? 8.146 -12.906 -14.056 1.00 97.81 149 GLY A N 1
ATOM 1081 C CA . GLY A 1 149 ? 7.870 -14.303 -14.412 1.00 97.81 149 GLY A CA 1
ATOM 1082 C C . GLY A 1 149 ? 8.944 -15.309 -13.977 1.00 97.81 149 GLY A C 1
ATOM 1083 O O . GLY A 1 149 ? 8.681 -16.510 -13.981 1.00 97.81 149 GLY A O 1
ATOM 1084 N N . GLU A 1 150 ? 10.142 -14.844 -13.617 1.00 97.75 150 GLU A N 1
ATOM 1085 C CA . GLU A 1 150 ? 11.233 -15.674 -13.092 1.00 97.75 150 GLU A CA 1
ATOM 1086 C C . GLU A 1 150 ? 11.198 -15.799 -11.558 1.00 97.75 150 GLU A C 1
ATOM 1088 O O . GLU A 1 150 ? 11.870 -16.672 -11.003 1.00 97.75 150 GLU A O 1
ATOM 1093 N N . LEU A 1 151 ? 10.404 -14.967 -10.876 1.00 98.06 151 LEU A N 1
ATOM 1094 C CA . LEU A 1 151 ? 10.311 -14.939 -9.420 1.00 98.06 151 LEU A CA 1
ATOM 1095 C C . LEU A 1 151 ? 9.278 -15.947 -8.890 1.00 98.06 151 LEU A C 1
ATOM 1097 O O . LEU A 1 151 ? 8.135 -15.961 -9.354 1.00 98.06 151 LEU A O 1
ATOM 1101 N N . PRO A 1 152 ? 9.620 -16.774 -7.884 1.00 97.06 152 PRO A N 1
ATOM 1102 C CA . PRO A 1 152 ? 8.650 -17.667 -7.253 1.00 97.06 152 PRO A CA 1
ATOM 1103 C C . PRO A 1 152 ? 7.522 -16.908 -6.536 1.00 97.06 152 PRO A C 1
ATOM 1105 O O . PRO A 1 152 ? 6.397 -17.403 -6.492 1.00 97.06 152 PRO A O 1
ATOM 1108 N N . GLU A 1 153 ? 7.778 -15.702 -6.027 1.00 97.00 153 GLU A N 1
ATOM 1109 C CA . GLU A 1 153 ? 6.798 -14.839 -5.350 1.00 97.00 153 GLU A CA 1
ATOM 1110 C C . GLU A 1 153 ? 5.623 -14.466 -6.269 1.00 97.00 153 GLU A C 1
ATOM 1112 O O . GLU A 1 153 ? 4.498 -14.290 -5.806 1.00 97.00 153 GLU A O 1
ATOM 1117 N N . ALA A 1 154 ? 5.846 -14.427 -7.588 1.00 96.31 154 ALA A N 1
ATOM 1118 C CA . ALA A 1 154 ? 4.803 -14.146 -8.570 1.00 96.31 154 ALA A CA 1
ATOM 1119 C C . ALA A 1 154 ? 3.696 -15.216 -8.586 1.00 96.31 154 ALA A C 1
ATOM 1121 O O . ALA A 1 154 ? 2.569 -14.926 -8.977 1.00 96.31 154 ALA A O 1
ATOM 1122 N N . SER A 1 155 ? 3.991 -16.438 -8.127 1.00 96.75 155 SER A N 1
ATOM 1123 C CA . SER A 1 155 ? 3.025 -17.545 -8.090 1.00 96.75 155 SER A CA 1
ATOM 1124 C C . SER A 1 155 ? 1.926 -17.396 -7.032 1.00 96.75 155 SER A C 1
ATOM 1126 O O . SER A 1 155 ? 0.957 -18.149 -7.066 1.00 96.75 155 SER A O 1
ATOM 1128 N N . VAL A 1 156 ? 2.059 -16.433 -6.111 1.00 97.06 156 VAL A N 1
ATOM 1129 C CA . VAL A 1 156 ? 1.026 -16.107 -5.111 1.00 97.06 156 VAL A CA 1
ATOM 1130 C C . VAL A 1 156 ? -0.159 -15.370 -5.747 1.00 97.06 156 VAL A C 1
ATOM 1132 O O . VAL A 1 156 ? -1.255 -15.374 -5.194 1.00 97.06 156 VAL A O 1
ATOM 1135 N N . PHE A 1 157 ? 0.046 -14.749 -6.911 1.00 96.75 157 PHE A N 1
ATOM 1136 C CA . PHE A 1 157 ? -0.986 -14.003 -7.618 1.00 96.75 157 PHE A CA 1
ATOM 1137 C C . PHE A 1 157 ? -1.626 -14.859 -8.711 1.00 96.75 157 PHE A C 1
ATOM 1139 O O . PHE A 1 157 ? -0.944 -15.396 -9.583 1.00 96.75 157 PHE A O 1
ATOM 1146 N N . ASP A 1 158 ? -2.954 -14.904 -8.716 1.00 96.81 158 ASP A N 1
ATOM 1147 C CA . ASP A 1 158 ? -3.748 -15.468 -9.805 1.00 96.81 158 ASP A CA 1
ATOM 1148 C C . ASP A 1 158 ? -3.610 -14.635 -11.084 1.00 96.81 158 ASP A C 1
ATOM 1150 O O . ASP A 1 158 ? -3.696 -15.154 -12.198 1.00 96.81 158 ASP A O 1
ATOM 1154 N N . THR A 1 159 ? -3.432 -13.316 -10.944 1.00 97.25 159 THR A N 1
ATOM 1155 C CA . THR A 1 159 ? -3.298 -12.393 -12.075 1.00 97.25 159 THR A CA 1
ATOM 1156 C C . THR A 1 159 ? -2.235 -11.332 -11.823 1.00 97.25 159 THR A C 1
ATOM 1158 O O . THR A 1 159 ? -2.272 -10.599 -10.836 1.00 97.25 159 THR A O 1
ATOM 1161 N N . ILE A 1 160 ? -1.328 -11.191 -12.792 1.00 98.00 160 ILE A N 1
ATOM 1162 C CA . ILE A 1 160 ? -0.346 -10.107 -12.856 1.00 98.00 160 ILE A CA 1
ATOM 1163 C C . ILE A 1 160 ? -0.643 -9.265 -14.096 1.00 98.00 160 ILE A C 1
ATOM 1165 O O . ILE A 1 160 ? -0.416 -9.693 -15.230 1.00 98.00 160 ILE A O 1
ATOM 1169 N N . GLY A 1 161 ? -1.175 -8.065 -13.883 1.00 97.19 161 GLY A N 1
ATOM 1170 C CA . GLY A 1 161 ? -1.456 -7.096 -14.938 1.00 97.19 161 GLY A CA 1
ATOM 1171 C C . GLY A 1 161 ? -0.300 -6.114 -15.112 1.00 97.19 161 GLY A C 1
ATOM 1172 O O . GLY A 1 161 ? 0.145 -5.506 -14.142 1.00 97.19 161 GLY A O 1
ATOM 1173 N N . LEU A 1 162 ? 0.167 -5.916 -16.347 1.00 97.44 162 LEU A N 1
ATOM 1174 C CA . LEU A 1 162 ? 1.193 -4.921 -16.673 1.00 97.44 162 LEU A CA 1
ATOM 1175 C C . LEU A 1 162 ? 0.603 -3.841 -17.575 1.00 97.44 162 LEU A C 1
ATOM 1177 O O . LEU A 1 162 ? 0.063 -4.139 -18.643 1.00 97.44 162 LEU A O 1
ATOM 1181 N N . PHE A 1 163 ? 0.742 -2.583 -17.167 1.00 95.50 163 PHE A N 1
ATOM 1182 C CA . PHE A 1 163 ? 0.141 -1.448 -17.861 1.00 95.50 163 PHE A CA 1
ATOM 1183 C C . PHE A 1 163 ? 1.188 -0.383 -18.152 1.00 95.50 163 PHE A C 1
ATOM 1185 O O . PHE A 1 163 ? 1.887 0.073 -17.252 1.00 95.50 163 PHE A O 1
ATOM 1192 N N . SER A 1 164 ? 1.262 0.068 -19.403 1.00 94.62 164 SER A N 1
ATOM 1193 C CA . SER A 1 164 ? 2.023 1.266 -19.755 1.00 94.62 164 SER A CA 1
ATOM 1194 C C . SER A 1 164 ? 1.075 2.441 -19.902 1.00 94.62 164 SER A C 1
ATOM 1196 O O . SER A 1 164 ? 0.085 2.336 -20.630 1.00 94.62 164 SER A O 1
ATOM 1198 N N . GLY A 1 165 ? 1.398 3.573 -19.296 1.00 83.56 165 GLY A N 1
ATOM 1199 C CA . GLY A 1 165 ? 0.617 4.785 -19.482 1.00 83.56 165 GLY A CA 1
ATOM 1200 C C . GLY A 1 165 ? 1.262 5.959 -18.780 1.00 83.56 165 GLY A C 1
ATOM 1201 O O . GLY A 1 165 ? 1.743 5.831 -17.658 1.00 83.56 165 GLY A O 1
ATOM 1202 N N . SER A 1 166 ? 1.253 7.119 -19.435 1.00 63.47 166 SER A N 1
ATOM 1203 C CA . SER A 1 166 ? 1.589 8.349 -18.736 1.00 63.47 166 SER A CA 1
ATOM 1204 C C . SER A 1 166 ? 0.479 8.630 -17.731 1.00 63.47 166 SER A C 1
ATOM 1206 O O . SER A 1 166 ? -0.685 8.751 -18.106 1.00 63.47 166 SER A O 1
ATOM 1208 N N . SER A 1 167 ? 0.838 8.781 -16.460 1.00 58.81 167 SER A N 1
ATOM 1209 C CA . SER A 1 167 ? -0.070 9.265 -15.416 1.00 58.81 167 SER A CA 1
ATOM 1210 C C . SER A 1 167 ? -0.619 10.674 -15.687 1.00 58.81 167 SER A C 1
ATOM 1212 O O . SER A 1 167 ? -1.428 11.161 -14.913 1.00 58.81 167 SER A O 1
ATOM 1214 N N . ALA A 1 168 ? -0.196 11.339 -16.768 1.00 52.69 168 ALA A N 1
ATOM 1215 C CA . ALA A 1 168 ? -0.595 12.696 -17.123 1.00 52.69 168 ALA A CA 1
ATOM 1216 C C . ALA A 1 168 ? -2.000 12.819 -17.757 1.00 52.69 168 ALA A C 1
ATOM 1218 O O . ALA A 1 168 ? -2.306 13.875 -18.302 1.00 52.69 168 ALA A O 1
ATOM 1219 N N . GLY A 1 169 ? -2.853 11.784 -17.722 1.00 45.75 169 GLY A N 1
ATOM 1220 C CA . GLY A 1 169 ? -4.194 11.886 -18.321 1.00 45.75 169 GLY A CA 1
ATOM 1221 C C . GLY A 1 169 ? -5.209 10.791 -17.990 1.00 45.75 169 GLY A C 1
ATOM 1222 O O . GLY A 1 169 ? -6.128 10.592 -18.776 1.00 45.75 169 GLY A O 1
ATOM 1223 N N . ALA A 1 170 ? -5.060 10.061 -16.882 1.00 44.50 170 ALA A N 1
ATOM 1224 C CA . ALA A 1 170 ? -6.046 9.060 -16.464 1.00 44.50 170 ALA A CA 1
ATOM 1225 C C . ALA A 1 170 ? -6.942 9.630 -15.349 1.00 44.50 170 ALA A C 1
ATOM 1227 O O . ALA A 1 170 ? -6.734 9.317 -14.185 1.00 44.50 170 ALA A O 1
ATOM 1228 N N . GLU A 1 171 ? -7.899 10.486 -15.722 1.00 41.12 171 GLU A N 1
ATOM 1229 C CA . GLU A 1 171 ? -8.951 11.027 -14.835 1.00 41.12 171 GLU A CA 1
ATOM 1230 C C . GLU A 1 171 ? -10.292 10.263 -14.934 1.00 41.12 171 GLU A C 1
ATOM 1232 O O . GLU A 1 171 ? -11.310 10.761 -14.466 1.00 41.12 171 GLU A O 1
ATOM 1237 N N . GLU A 1 172 ? -10.344 9.051 -15.501 1.00 36.66 172 GLU A N 1
ATOM 1238 C CA . GLU A 1 172 ? -11.575 8.238 -15.452 1.00 36.66 172 GLU A CA 1
ATOM 1239 C C . GLU A 1 172 ? -11.349 6.887 -14.752 1.00 36.66 172 GLU A C 1
ATOM 1241 O O . GLU A 1 172 ? -10.599 6.047 -15.262 1.00 36.66 172 GLU A O 1
ATOM 1246 N N . PRO A 1 173 ? -11.979 6.663 -13.580 1.00 42.81 173 PRO A N 1
ATOM 1247 C CA . PRO A 1 173 ? -11.926 5.393 -12.878 1.00 42.81 173 PRO A CA 1
ATOM 1248 C C . PRO A 1 173 ? -12.829 4.356 -13.552 1.00 42.81 173 PRO A C 1
ATOM 1250 O O . PRO A 1 173 ? -13.966 4.627 -13.940 1.00 42.81 173 PRO A O 1
ATOM 1253 N N . LEU A 1 174 ? -12.329 3.124 -13.619 1.00 41.94 174 LEU A N 1
ATOM 1254 C CA . LEU A 1 174 ? -13.179 1.944 -13.697 1.00 41.94 174 LEU A CA 1
ATOM 1255 C C . LEU A 1 174 ? -13.850 1.799 -12.319 1.00 41.94 174 LEU A C 1
ATOM 1257 O O . LEU A 1 174 ? -13.193 1.393 -11.371 1.00 41.94 174 LEU A O 1
ATOM 1261 N N . ASP A 1 175 ? -15.112 2.224 -12.236 1.00 38.06 175 ASP A N 1
ATOM 1262 C CA . ASP A 1 175 ? -16.085 2.055 -11.143 1.00 38.06 175 ASP A CA 1
ATOM 1263 C C . ASP A 1 175 ? -15.632 2.341 -9.687 1.00 38.06 175 ASP A C 1
ATOM 1265 O O . ASP A 1 175 ? -14.958 1.555 -9.026 1.00 38.06 175 ASP A O 1
ATOM 1269 N N . GLY A 1 176 ? -16.136 3.455 -9.140 1.00 41.12 176 GLY A N 1
ATOM 1270 C CA . GLY A 1 176 ? -16.497 3.619 -7.720 1.00 41.12 176 GLY A CA 1
ATOM 1271 C C . GLY A 1 176 ? -15.393 3.849 -6.682 1.00 41.12 176 GLY A C 1
ATOM 1272 O O . GLY A 1 176 ? -15.693 4.357 -5.602 1.00 41.12 176 GLY A O 1
ATOM 1273 N N . GLY A 1 177 ? -14.133 3.530 -6.974 1.00 45.84 177 GLY A N 1
ATOM 1274 C CA . GLY A 1 177 ? -13.021 3.814 -6.065 1.00 45.84 177 GLY A CA 1
ATOM 1275 C C . GLY A 1 177 ? -12.708 5.310 -6.021 1.00 45.84 177 GLY A C 1
ATOM 1276 O O . GLY A 1 177 ? -12.347 5.888 -7.044 1.00 45.84 177 GLY A O 1
ATOM 1277 N N . VAL A 1 178 ? -12.834 5.943 -4.850 1.00 50.47 178 VAL A N 1
ATOM 1278 C CA . VAL A 1 178 ? -12.341 7.312 -4.622 1.00 50.47 178 VAL A CA 1
ATOM 1279 C C . VAL A 1 178 ? -10.873 7.361 -5.053 1.00 50.47 178 VAL A C 1
ATOM 1281 O O . VAL A 1 178 ? -10.054 6.598 -4.542 1.00 50.47 178 VAL A O 1
ATOM 1284 N N . ASP A 1 179 ? -10.546 8.212 -6.028 1.00 53.72 179 ASP A N 1
ATOM 1285 C CA . ASP A 1 179 ? -9.182 8.345 -6.538 1.00 53.72 179 ASP A CA 1
ATOM 1286 C C . ASP A 1 179 ? -8.293 9.038 -5.497 1.00 53.72 179 ASP A C 1
ATOM 1288 O O . ASP A 1 179 ? -8.234 10.262 -5.379 1.00 53.72 179 ASP A O 1
ATOM 1292 N N . TRP A 1 180 ? -7.575 8.224 -4.729 1.00 54.88 180 TRP A N 1
ATOM 1293 C CA . TRP A 1 180 ? -6.522 8.657 -3.813 1.00 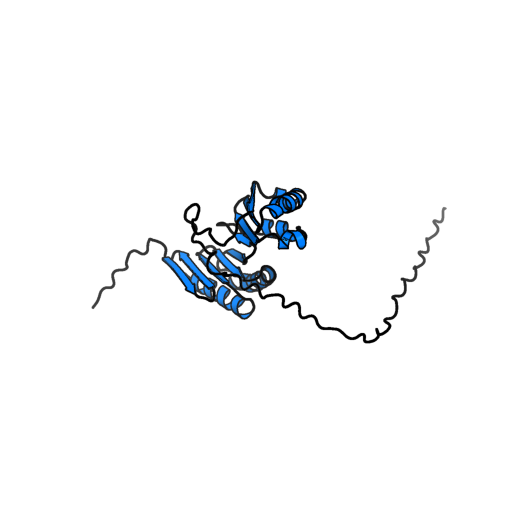54.88 180 TRP A CA 1
ATOM 1294 C C . TRP A 1 180 ? -5.236 9.086 -4.536 1.00 54.88 180 TRP A C 1
ATOM 1296 O O . TRP A 1 180 ? -4.297 9.583 -3.907 1.00 54.88 180 TRP A O 1
ATOM 1306 N N . GLY A 1 181 ? -5.133 8.874 -5.848 1.00 48.66 181 GLY A N 1
ATOM 1307 C CA . GLY A 1 181 ? -3.927 9.093 -6.640 1.00 48.66 181 GLY A CA 1
ATOM 1308 C C . GLY A 1 181 ? -3.576 10.561 -6.893 1.00 48.66 181 GLY A C 1
ATOM 1309 O O . GLY A 1 181 ? -2.407 10.854 -7.146 1.00 48.66 181 GLY A O 1
ATOM 1310 N N . GLY A 1 182 ? -4.537 11.485 -6.782 1.00 47.16 182 GLY A N 1
ATOM 1311 C CA . GLY A 1 182 ? -4.387 12.865 -7.265 1.00 47.16 182 GLY A CA 1
ATOM 1312 C C . GLY A 1 182 ? -3.466 13.792 -6.456 1.00 47.16 182 GLY A C 1
ATOM 1313 O O . GLY A 1 182 ? -2.908 14.731 -7.021 1.00 47.16 182 GLY A O 1
ATOM 1314 N N . ALA A 1 183 ? -3.261 13.554 -5.155 1.00 45.38 183 ALA A N 1
ATOM 1315 C CA . ALA A 1 183 ? -2.545 14.515 -4.298 1.00 45.38 183 ALA A CA 1
ATOM 1316 C C . ALA A 1 183 ? -1.010 14.367 -4.322 1.00 45.38 183 ALA A C 1
ATOM 1318 O O . ALA A 1 183 ? -0.287 15.325 -4.054 1.00 45.38 183 ALA A O 1
ATOM 1319 N N . ALA A 1 184 ? -0.482 13.202 -4.712 1.00 46.59 184 ALA A N 1
ATOM 1320 C CA . ALA A 1 184 ? 0.960 12.975 -4.805 1.00 46.59 184 ALA A CA 1
ATOM 1321 C C . ALA A 1 184 ? 1.503 13.441 -6.167 1.00 46.59 184 ALA A C 1
ATOM 1323 O O . ALA A 1 184 ? 2.065 12.665 -6.943 1.00 46.59 184 ALA A O 1
ATOM 1324 N N . GLY A 1 185 ? 1.336 14.731 -6.469 1.00 43.22 185 GLY A N 1
ATOM 1325 C CA . GLY A 1 185 ? 2.086 15.400 -7.525 1.00 43.22 185 GLY A CA 1
ATOM 1326 C C . GLY A 1 185 ? 3.572 15.272 -7.208 1.00 43.22 185 GLY A C 1
ATOM 1327 O O . GLY A 1 185 ? 4.106 16.027 -6.401 1.00 43.22 185 GLY A O 1
ATOM 1328 N N . ALA A 1 186 ? 4.209 14.262 -7.801 1.00 42.69 186 ALA A N 1
ATOM 1329 C CA . ALA A 1 186 ? 5.562 13.833 -7.505 1.00 42.69 186 ALA A CA 1
ATOM 1330 C C . ALA A 1 186 ? 6.536 15.019 -7.483 1.00 42.69 186 ALA A C 1
ATOM 1332 O O . ALA A 1 186 ? 7.068 15.434 -8.518 1.00 42.69 186 ALA A O 1
ATOM 1333 N N . ARG A 1 187 ? 6.868 15.508 -6.283 1.00 45.12 187 ARG A N 1
ATOM 1334 C CA . ARG A 1 187 ? 8.147 16.173 -6.051 1.00 45.12 187 ARG A CA 1
ATOM 1335 C C . ARG A 1 187 ? 9.209 15.083 -6.137 1.00 45.12 187 ARG A C 1
ATOM 1337 O O . ARG A 1 187 ? 9.772 14.660 -5.136 1.00 45.12 187 ARG A O 1
ATOM 1344 N N . ARG A 1 188 ? 9.510 14.620 -7.357 1.00 45.56 188 ARG A N 1
ATOM 1345 C CA . ARG A 1 188 ? 10.812 14.009 -7.617 1.00 45.56 188 ARG A CA 1
ATOM 1346 C C . ARG A 1 188 ? 11.809 15.114 -7.327 1.00 45.56 188 ARG A C 1
ATOM 1348 O O . ARG A 1 188 ? 12.018 15.994 -8.161 1.00 45.56 188 ARG A O 1
ATOM 1355 N N . SER A 1 189 ? 12.364 15.109 -6.118 1.00 38.38 189 SER A N 1
ATOM 1356 C CA . SER A 1 189 ? 13.539 15.901 -5.802 1.00 38.38 189 SER A CA 1
ATOM 1357 C C . SER A 1 189 ? 14.537 15.616 -6.917 1.00 38.38 189 SER A C 1
ATOM 1359 O O . SER A 1 189 ? 14.926 14.457 -7.088 1.00 38.38 189 SER A O 1
ATOM 1361 N N . PRO A 1 190 ? 14.904 16.605 -7.750 1.00 34.94 190 PRO A N 1
ATOM 1362 C CA . PRO A 1 190 ? 15.919 16.363 -8.746 1.00 34.94 190 PRO A CA 1
ATOM 1363 C C . PRO A 1 190 ? 17.149 15.955 -7.952 1.00 34.94 190 PRO A C 1
ATOM 1365 O O . PRO A 1 190 ? 17.647 16.739 -7.139 1.00 34.94 190 PRO A O 1
ATOM 1368 N N . CYS A 1 191 ? 17.634 14.730 -8.161 1.00 35.66 191 CYS A N 1
ATOM 1369 C CA . CYS A 1 191 ? 19.000 14.382 -7.821 1.00 35.66 191 CYS A CA 1
ATOM 1370 C C . CYS A 1 191 ? 19.871 15.390 -8.568 1.00 35.66 191 CYS A C 1
ATOM 1372 O O . CYS A 1 191 ? 20.237 15.204 -9.730 1.00 35.66 191 CYS A O 1
ATOM 1374 N N . THR A 1 192 ? 20.152 16.519 -7.921 1.00 39.56 192 THR A N 1
ATOM 1375 C CA . THR A 1 192 ? 21.119 17.486 -8.386 1.00 39.56 192 THR A CA 1
ATOM 1376 C C . THR A 1 192 ? 22.429 16.739 -8.326 1.00 39.56 192 THR A C 1
ATOM 1378 O O . THR A 1 192 ? 23.063 16.584 -7.284 1.00 39.56 192 THR A O 1
ATOM 1381 N N . ARG A 1 193 ? 22.802 16.211 -9.491 1.00 42.81 193 ARG A N 1
ATOM 1382 C CA . ARG A 1 193 ? 24.108 15.669 -9.818 1.00 42.81 193 ARG A CA 1
ATOM 1383 C C . ARG A 1 193 ? 25.109 16.804 -9.657 1.00 42.81 193 ARG A C 1
ATOM 1385 O O . ARG A 1 193 ? 25.551 17.428 -10.618 1.00 42.81 193 ARG A O 1
ATOM 1392 N N . ARG A 1 194 ? 25.439 17.119 -8.407 1.00 39.84 194 ARG A N 1
ATOM 1393 C CA . ARG A 1 194 ? 26.480 18.058 -8.031 1.00 39.84 194 ARG A CA 1
ATOM 1394 C C . ARG A 1 194 ? 27.781 17.368 -8.419 1.00 39.84 194 ARG A C 1
ATOM 1396 O O . ARG A 1 194 ? 28.322 16.570 -7.661 1.00 39.84 194 ARG A O 1
ATOM 1403 N N . ARG A 1 195 ? 28.270 17.656 -9.630 1.00 46.25 195 ARG A N 1
ATOM 1404 C CA . ARG A 1 195 ? 29.674 17.464 -10.007 1.00 46.25 195 ARG A CA 1
ATOM 1405 C C . ARG A 1 195 ? 30.521 18.226 -8.984 1.00 46.25 195 ARG A C 1
ATOM 1407 O O . ARG A 1 195 ? 30.823 19.399 -9.168 1.00 46.25 195 ARG A O 1
ATOM 1414 N N . ARG A 1 196 ? 30.880 17.577 -7.877 1.00 43.94 196 ARG A N 1
ATOM 1415 C CA . ARG A 1 196 ? 32.039 17.971 -7.086 1.00 43.94 196 ARG A CA 1
ATOM 1416 C C . ARG A 1 196 ? 33.233 17.299 -7.740 1.00 43.94 196 ARG A C 1
ATOM 1418 O O . ARG A 1 196 ? 33.400 16.087 -7.680 1.00 43.94 196 ARG A O 1
ATOM 1425 N N . SER A 1 197 ? 34.032 18.116 -8.407 1.00 49.62 197 SER A N 1
ATOM 1426 C CA . SER A 1 197 ? 35.450 17.874 -8.616 1.00 49.62 197 SER A CA 1
ATOM 1427 C C . SER A 1 197 ? 36.098 17.577 -7.260 1.00 49.62 197 SER A C 1
ATOM 1429 O O . SER A 1 197 ? 36.398 18.494 -6.495 1.00 49.62 197 SER A O 1
ATOM 1431 N N . CYS A 1 198 ? 36.264 16.298 -6.933 1.00 35.09 198 CYS A N 1
ATOM 1432 C CA . CYS A 1 198 ? 37.134 15.879 -5.846 1.00 35.09 198 CYS A CA 1
ATOM 1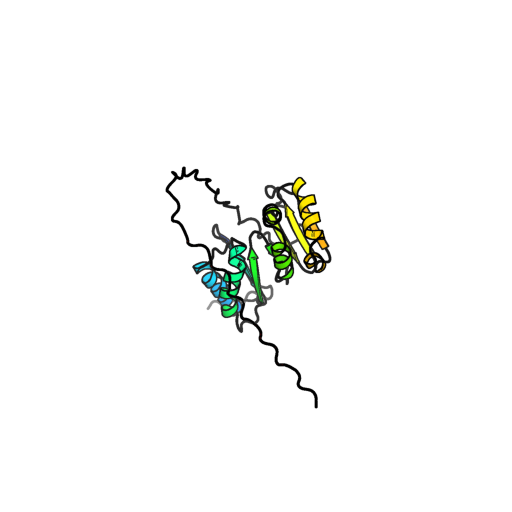433 C C . CYS A 1 198 ? 38.560 15.838 -6.387 1.00 35.09 198 CYS A C 1
ATOM 1435 O O . CYS A 1 198 ? 38.936 14.926 -7.122 1.00 35.09 198 CYS A O 1
ATOM 1437 N N . SER A 1 199 ? 39.329 16.862 -6.017 1.00 39.91 199 SER A N 1
ATOM 1438 C CA . SER A 1 199 ? 40.783 16.810 -5.988 1.00 39.91 199 SER A CA 1
ATOM 1439 C C . SER A 1 199 ? 41.244 15.519 -5.324 1.00 39.91 199 SER A C 1
ATOM 1441 O O . SER A 1 199 ? 40.789 15.154 -4.240 1.00 39.91 199 SER A O 1
ATOM 1443 N N . SER A 1 200 ? 42.184 14.863 -5.981 1.00 46.09 200 SER A N 1
ATOM 1444 C CA . SER A 1 200 ? 43.016 13.794 -5.455 1.00 46.09 200 SER A CA 1
ATOM 1445 C C . SER A 1 200 ? 43.684 14.213 -4.140 1.00 46.09 200 SER A C 1
ATOM 1447 O O . SER A 1 200 ? 44.587 15.046 -4.134 1.00 46.09 200 SER A O 1
ATOM 1449 N N . ALA A 1 201 ? 43.258 13.594 -3.040 1.00 47.31 201 ALA A N 1
ATOM 1450 C CA . ALA A 1 201 ? 44.022 13.483 -1.802 1.00 47.31 201 ALA A CA 1
ATOM 1451 C C . ALA A 1 201 ? 44.460 12.012 -1.629 1.00 47.31 201 ALA A C 1
ATOM 1453 O O . ALA A 1 201 ? 43.716 11.106 -2.022 1.00 47.31 201 ALA A O 1
ATOM 1454 N N . PRO A 1 202 ? 45.667 11.746 -1.102 1.00 53.00 202 PRO A N 1
ATOM 1455 C CA . PRO A 1 202 ? 46.234 10.404 -1.053 1.00 53.00 202 PRO A CA 1
ATOM 1456 C C . PRO A 1 202 ? 45.497 9.513 -0.044 1.00 53.00 202 PRO A C 1
ATOM 1458 O O . PRO A 1 202 ? 45.148 9.935 1.057 1.00 53.00 202 PRO A O 1
ATOM 1461 N N . ARG A 1 203 ? 45.282 8.254 -0.440 1.00 50.50 203 ARG A N 1
ATOM 1462 C CA . ARG A 1 203 ? 44.692 7.197 0.390 1.00 50.50 203 ARG A CA 1
ATOM 1463 C C . ARG A 1 203 ? 45.546 6.950 1.647 1.00 50.50 203 ARG A C 1
ATOM 1465 O O . ARG A 1 203 ? 46.745 6.714 1.493 1.00 50.50 203 ARG A O 1
ATOM 1472 N N . PRO A 1 204 ? 44.968 6.891 2.860 1.00 49.69 204 PRO A N 1
ATOM 1473 C CA . PRO A 1 204 ? 45.635 6.243 3.980 1.00 49.69 204 PRO A CA 1
ATOM 1474 C C . PRO A 1 204 ? 45.662 4.726 3.743 1.00 49.69 204 PRO A C 1
ATOM 1476 O O . PRO A 1 204 ? 44.655 4.114 3.379 1.00 49.69 204 PRO A O 1
ATOM 1479 N N . ALA A 1 205 ? 46.838 4.128 3.921 1.00 53.94 205 ALA A N 1
ATOM 1480 C CA . ALA A 1 205 ? 47.040 2.689 3.861 1.00 53.94 205 ALA A CA 1
ATOM 1481 C C . ALA A 1 205 ? 46.306 2.015 5.029 1.00 53.94 205 ALA A C 1
ATOM 1483 O O . ALA A 1 205 ? 46.682 2.183 6.187 1.00 53.94 205 ALA A O 1
ATOM 1484 N N . TRP A 1 206 ? 45.264 1.248 4.718 1.00 51.66 206 TRP A N 1
ATOM 1485 C CA . TRP A 1 206 ? 44.667 0.310 5.663 1.00 51.66 206 TRP A CA 1
ATOM 1486 C C . TRP A 1 206 ? 45.440 -1.017 5.628 1.00 51.66 206 TRP A C 1
ATOM 1488 O O . TRP A 1 206 ? 45.810 -1.472 4.542 1.00 51.66 206 TRP A O 1
ATOM 1498 N N . PRO A 1 207 ? 45.706 -1.645 6.786 1.00 54.84 207 PRO A N 1
ATOM 1499 C CA . PRO A 1 207 ? 46.405 -2.919 6.848 1.00 54.84 207 PRO A CA 1
ATOM 1500 C C . PRO A 1 207 ? 45.489 -4.061 6.396 1.00 54.84 207 PRO A C 1
ATOM 1502 O O . PRO A 1 207 ? 44.334 -4.157 6.810 1.00 54.84 207 PRO A O 1
ATOM 1505 N N . SER A 1 208 ? 46.026 -4.948 5.561 1.00 62.75 208 SER A N 1
ATOM 1506 C CA . SER A 1 208 ? 45.347 -6.157 5.095 1.00 62.75 208 SER A CA 1
ATOM 1507 C C . SER A 1 208 ? 44.940 -7.074 6.261 1.00 62.75 208 SER A C 1
ATOM 1509 O O . SER A 1 208 ? 45.725 -7.251 7.200 1.00 62.75 208 SER A O 1
ATOM 1511 N N . PRO A 1 209 ? 43.767 -7.729 6.198 1.00 58.72 209 PRO A N 1
ATOM 1512 C CA . PRO A 1 209 ? 43.385 -8.737 7.176 1.00 58.72 209 PRO A CA 1
ATOM 1513 C C . PRO A 1 209 ? 44.306 -9.962 7.071 1.00 58.72 209 PRO A C 1
ATOM 1515 O O . PRO A 1 209 ? 44.568 -10.485 5.986 1.00 58.72 209 PRO A O 1
ATOM 1518 N N . ARG A 1 210 ? 44.820 -10.419 8.218 1.00 62.72 210 ARG A N 1
ATOM 1519 C CA . ARG A 1 210 ? 45.560 -11.684 8.328 1.00 62.72 210 ARG A CA 1
ATOM 1520 C C . ARG A 1 210 ? 44.609 -12.863 8.075 1.00 62.72 210 ARG A C 1
ATOM 1522 O O . ARG A 1 210 ? 43.506 -12.852 8.619 1.00 62.72 210 ARG A O 1
ATOM 1529 N N . PRO A 1 211 ? 45.036 -13.909 7.349 1.00 65.19 211 PRO A N 1
ATOM 1530 C CA . PRO A 1 211 ? 44.261 -15.139 7.254 1.00 65.19 211 PRO A CA 1
ATOM 1531 C C . PRO A 1 211 ? 44.215 -15.862 8.615 1.00 65.19 211 PRO A C 1
ATOM 1533 O O . PRO A 1 211 ? 45.169 -15.764 9.401 1.00 65.19 211 PRO A O 1
ATOM 1536 N N . PRO A 1 212 ? 43.136 -16.608 8.911 1.00 63.19 212 PRO A N 1
ATOM 1537 C CA . PRO A 1 212 ? 43.033 -17.392 10.133 1.00 63.19 212 PRO A CA 1
ATOM 1538 C C . PRO A 1 212 ? 44.092 -18.502 10.154 1.00 63.19 212 PRO A C 1
ATOM 1540 O O . PRO A 1 212 ? 44.271 -19.254 9.195 1.00 63.19 212 PRO A O 1
ATOM 1543 N N . ARG A 1 213 ? 44.808 -18.611 11.280 1.00 62.38 213 ARG A N 1
ATOM 1544 C CA . ARG A 1 213 ? 45.703 -19.736 11.567 1.00 62.38 213 ARG A CA 1
ATOM 1545 C C . ARG A 1 213 ? 44.869 -21.010 11.687 1.00 62.38 213 ARG A C 1
ATOM 1547 O O . ARG A 1 213 ? 44.039 -21.126 12.581 1.00 62.38 213 ARG A O 1
ATOM 1554 N N . SER A 1 214 ? 45.145 -21.973 10.817 1.00 55.84 214 SER A N 1
ATOM 1555 C CA . SER A 1 214 ? 44.620 -23.334 10.876 1.00 55.84 214 SER A CA 1
ATOM 1556 C C . SER A 1 214 ? 44.980 -24.006 12.208 1.00 55.84 214 SER A C 1
ATOM 1558 O O . SER A 1 214 ? 46.145 -24.343 12.455 1.00 55.84 214 SER A O 1
ATOM 1560 N N . SER A 1 215 ? 43.980 -24.218 13.056 1.00 61.91 215 SER A N 1
ATOM 1561 C CA . SER A 1 215 ? 44.046 -25.108 14.213 1.00 61.91 215 SER A CA 1
ATOM 1562 C C . SER A 1 215 ? 44.240 -26.540 13.717 1.00 61.91 215 SER A C 1
ATOM 1564 O O . SER A 1 215 ? 43.406 -27.074 12.991 1.00 61.91 215 SER A O 1
ATOM 1566 N N . ARG A 1 216 ? 45.355 -27.176 14.083 1.00 56.66 216 ARG A N 1
ATOM 1567 C CA . ARG A 1 216 ? 45.594 -28.597 13.807 1.00 56.66 216 ARG A CA 1
ATOM 1568 C C . ARG A 1 216 ? 44.602 -29.439 14.614 1.00 56.66 216 ARG A C 1
ATOM 1570 O O . ARG A 1 216 ? 44.760 -29.566 15.826 1.00 56.66 216 ARG A O 1
ATOM 1577 N N . CYS A 1 217 ? 43.626 -30.050 13.948 1.00 60.59 217 CYS A N 1
ATOM 1578 C CA . CYS A 1 217 ? 42.851 -31.148 14.518 1.00 60.59 217 CYS A CA 1
ATOM 1579 C C . CYS A 1 217 ? 43.770 -32.367 14.683 1.00 60.59 217 CYS A C 1
ATOM 1581 O O . CYS A 1 217 ? 44.262 -32.944 13.713 1.00 60.59 217 CYS A O 1
ATOM 1583 N N . ARG A 1 218 ? 44.044 -32.719 15.939 1.00 63.38 218 ARG A N 1
ATOM 1584 C CA . ARG A 1 218 ? 44.759 -33.927 16.349 1.00 63.38 218 ARG A CA 1
ATOM 1585 C C . ARG A 1 218 ? 43.720 -35.044 16.487 1.00 63.38 218 ARG A C 1
ATOM 1587 O O . ARG A 1 218 ? 42.883 -34.983 17.379 1.00 63.38 218 ARG A O 1
ATOM 1594 N N . TRP A 1 219 ? 43.758 -36.029 15.596 1.00 57.31 219 TRP A N 1
ATOM 1595 C CA . TRP A 1 219 ? 42.936 -37.238 15.688 1.00 57.31 219 TRP A CA 1
ATOM 1596 C C . TRP A 1 219 ? 43.431 -38.138 16.835 1.00 57.31 219 TRP A C 1
ATOM 1598 O O . TRP A 1 219 ? 44.648 -38.318 16.958 1.00 57.31 219 TRP A O 1
ATOM 1608 N N . PRO A 1 220 ? 42.550 -38.718 17.671 1.00 66.25 220 PRO A N 1
ATOM 1609 C CA . PRO A 1 220 ? 42.936 -39.795 18.571 1.00 66.25 220 PRO A CA 1
ATOM 1610 C C . PRO A 1 220 ? 43.050 -41.114 17.795 1.00 66.25 220 PRO A C 1
ATOM 1612 O O . PRO A 1 220 ? 42.182 -41.471 17.001 1.00 66.25 220 PRO A O 1
ATOM 1615 N N . ALA A 1 221 ? 44.147 -41.830 18.037 1.00 60.06 221 ALA A N 1
ATOM 1616 C CA . ALA A 1 221 ? 44.365 -43.178 17.542 1.00 60.06 221 ALA A CA 1
ATOM 1617 C C . ALA A 1 221 ? 43.382 -44.146 18.219 1.00 60.06 221 ALA A C 1
ATOM 1619 O O . ALA A 1 221 ? 43.350 -44.255 19.444 1.00 60.06 221 ALA A O 1
ATOM 1620 N N . THR A 1 222 ? 42.604 -44.864 17.416 1.00 63.09 222 THR A N 1
ATOM 1621 C CA . THR A 1 222 ? 41.867 -46.057 17.835 1.00 63.09 222 THR A CA 1
ATOM 1622 C C . THR A 1 222 ? 42.867 -47.146 18.214 1.00 63.09 222 THR A C 1
ATOM 1624 O O . THR A 1 222 ? 43.555 -47.695 17.354 1.00 63.09 222 THR A O 1
ATOM 1627 N N . GLY A 1 223 ? 42.974 -47.428 19.511 1.00 60.59 223 GLY A N 1
ATOM 1628 C CA . GLY A 1 223 ? 43.669 -48.598 20.028 1.00 60.59 223 GLY A CA 1
ATOM 1629 C C . GLY A 1 223 ? 42.759 -49.819 19.957 1.00 60.59 223 GLY A C 1
ATOM 1630 O O . GLY A 1 223 ? 41.713 -49.848 20.598 1.00 60.59 223 GLY A O 1
ATOM 1631 N N . SER A 1 224 ? 43.174 -50.813 19.179 1.00 60.41 224 SER A N 1
ATOM 1632 C CA . SER A 1 224 ? 42.619 -52.164 19.190 1.00 60.41 224 SER A CA 1
ATOM 1633 C C . SER A 1 224 ? 43.290 -52.986 20.289 1.00 60.41 224 SER A C 1
ATOM 1635 O O . SER A 1 224 ? 44.508 -53.171 20.230 1.00 60.41 224 SER A O 1
ATOM 1637 N N . ARG A 1 225 ? 42.504 -53.503 21.239 1.00 58.25 225 ARG A N 1
ATOM 1638 C CA . ARG A 1 225 ? 42.535 -54.882 21.765 1.00 58.25 225 ARG A CA 1
ATOM 1639 C C . ARG A 1 225 ? 41.543 -55.044 22.906 1.00 58.25 225 ARG A C 1
ATOM 1641 O O . ARG A 1 225 ? 41.531 -54.165 23.791 1.00 58.25 225 ARG A O 1
#

Secondary structure (DSSP, 8-state):
----------SPEEEEEEETTEEEEEEES-STHHHHHHHHHHHHHTTS-EEEEEEETTEEEEEESSGGGHHHHHHHHGGGGTTT--EEEEE-SSEEE-TT---HHHHHHHHHS-HHHHTTEEEEEEETTEEEEEESSGGGHHHHHHHHHH-GGGGG-SEEEEEE--TTS----SSS---GGGG------------------PPP-PPPPPPPP-----PPP----

Foldseek 3Di:
DDDDDPDPVPPWDWDWDQDLQAIEIETGHDDPQVVLLVCLCVQLVVPFRWHYWYDYLAEIETEGADPVCQVVSCVRNVVSCVPSNHDYAYHYQAEAEDPPDNCPLVVVLLVQADPVLNVQFRHWYDYQLEIETEGADPVSQVVNVVRSVVDPSVVSHPYYHYYYDHPPDPPDDPDDDDPSPPSCPDPPVPPPPPPDPDDDDDDDDDDDDDDDDDDDDDDDDDDDD

Sequence (225 aa):
MSTVEPLGLDEGLTVSVHTEDGAVQLEGAPGPWLAQSAEVWEGVGRQIEVSGIRATPELAELRVADELHVSEATEIAEPMLSGSGMRLAVSSGLLQFGEGADGAAARDLLASLDDDTVARVQSSWAGEGVIHIRTGARDDLLPIARAVGELPEASVFDTIGLFSGSSAGAEEPLDGGVDWGGAAGARRSPCTRRRRSCSSAPRPAWPSPRPPRSSRCRWPATGSR